Protein 1PJC (pdb70)

Sequence (361 aa):
MEIGVPKEIKNQEFRVGLSPSSVRTLVEAGHTVFIETQAGIGAGFADQDYVQAGAQVVPSAKDAWSREMVVKVKEPLPAEYDLMQKDQLLFTYLHLAAARELTEQLMRVGLTAIAYETVELPNRSLPLLTPMSIIAGRLSVQFGARFLERQQGGRGVLLGGVPGVKPGKVVILGGGVVGTEAAKMAVGLGAQVQIFDINVERLSYLETLFGSRVELLYSNSAEIETAVAEADLLIGAVLVPGRRAPILVPASLVEQMRTGSVIVDVAVDQGGCVETLHPTSHTQPTYEVFGVVHYGVPNMPGAVPWTATQALNNSTLPYVVKLANQGLKALETDDALAKGLNVQAHRLVHPAVQQVFPDLA

Radius of gyration: 22.07 Å; Cα contacts (8 Å, |Δi|>4): 793; chains: 1; bounding box: 55×52×60 Å

Foldseek 3Di:
DEEFWEADDDDLFQATQAALVLLLVLVVLVYAYEYEACSNVSLPHHVVSNVVSRHHYDHDRLVRQPDQEYGGEEADDPVCLVSHAQAHEYEYAHPLLVPVVSVQSCLVRFYWYFHQQQLADPVRDRLLCLLLLLLLLQVLLVVQQVLCCVVNQAPHFQQQADVVGAHAEEEEEACPNSSVSNVVNSVVSNHAAEYEDQDVVSLVVVCVVVPPSHHYYYDDLVVLLVRQLRHLEYEADDDDPPAAEAQSAEVVSVLSHDARREYHYQSAVSPGNHHPAHADDDVDQWDDDNNYIYGHHYSSVSVNNNSSNVSSCVRCSVVVSLCVVVPPCSLVVRVSRVRSTQDGRSAGPHPVSCVSPVVSD

Secondary structure (DSSP, 8-state):
-EEEEPPP-STT----S--HHHHHHHHTTT-EEEEETTTTGGGT--HHHHHHHT-EEESSHHHHHTSSEEE-SSPP-GGGGGG--TT-EEEE---GGG-HHHHHHHHHHT-EEEEGGG---TTS--TTTHHHHHHHHHHHHHHHHH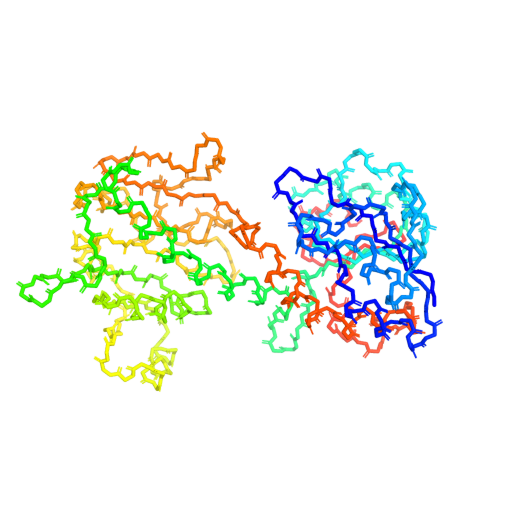HTSGGGTS----TT-BTTBPPPEEEEE--SHHHHHHHHHHHHTT-EEEEEES-HHHHHHHHHHHGGGSEEEE--HHHHHHHHHT-SEEEE----TTSSPP--B-HHHHTTSPTT-EEEETT-TT--SBTT-----SSS-EEEETTEEEE--S-GGGG-HHHHHHHHHHHHHHHHHHHHHHGGGGGGT-HHHHHHEEEETTEE--HHHHTTSTTT-

CATH classification: 3.40.50.720 (+1 more: 3.40.50.720)

Organism: Phormidium lapideum (NCBI:txid32060)

Nearest PDB structures (foldseek):
  1pjb-assembly1_A  TM=9.979E-01  e=1.100E-68  Phormidium lapideum
  8hye-assembly1_C-2  TM=9.899E-01  e=9.534E-49  Geobacillus kaustophilus
  8hye-assembly1_A-2  TM=9.851E-01  e=9.000E-48  Geobacillus kaustophilus
  8hye-assembly1_B-2  TM=9.845E-01  e=2.614E-47  Geobacillus kaustophilus
  2vhw-assembly1_F  TM=8.964E-01  e=1.570E-44  Mycobacterium tuberculosis

Solvent-accessible surface area: 16256 Å² total; per-residue (Å²): 56,56,0,0,1,1,86,7,78,76,128,87,22,91,7,0,0,0,3,18,78,6,1,146,55,0,47,120,52,68,16,42,0,18,2,29,44,75,5,0,93,38,1,55,19,35,26,124,52,1,84,148,13,36,7,88,50,14,112,41,29,148,44,0,0,52,41,90,0,0,0,2,0,14,30,2,44,96,87,6,42,140,40,15,77,127,116,3,13,0,0,0,7,2,94,3,54,94,29,95,108,6,0,37,20,0,25,141,34,5,0,10,0,0,0,0,22,26,0,41,52,134,118,204,40,51,26,1,56,54,11,21,36,66,16,9,0,101,7,0,0,108,23,0,30,115,7,0,86,158,161,64,31,0,102,48,31,120,6,29,13,80,141,89,92,178,40,0,40,0,0,0,1,8,0,30,72,21,0,6,13,0,0,70,65,0,35,65,91,30,0,93,6,19,0,2,19,126,67,87,135,68,16,66,105,0,97,101,78,28,36,123,95,8,93,46,51,114,20,58,87,65,86,6,94,85,5,0,32,81,1,6,0,1,0,0,14,22,138,39,130,74,155,176,14,38,85,45,0,50,30,65,3,0,105,104,12,90,99,3,1,1,0,0,3,28,15,13,145,26,47,0,0,2,98,23,13,99,77,22,59,102,131,109,32,27,36,104,40,90,20,0,2,0,11,0,7,62,83,12,9,13,62,46,20,139,66,0,0,53,26,0,4,119,32,0,32,66,23,0,33,69,0,6,89,74,13,81,137,0,15,116,79,23,111,7,0,43,107,0,17,1,0,46,56,82,184,8,58,22,88,59,7,54,148,66,17,99,100,27,96

InterPro domains:
  IPR007698 Alanine dehydrogenase/pyridine nucleotide transhydrogenase, NAD(H)-binding domain [PF01262] (140-350)
  IPR007698 Alanine dehydrogenase/pyridine nucleotide transhydrogenase, NAD(H)-binding domain [SM01002] (148-296)
  IPR007886 Alanine dehydrogenase/pyridine nucleotide transhydrogenase, N-terminal [PF05222] (4-136)
  IPR007886 Alanine dehydrogenase/pyridine nucleotide transhydrogenase, N-terminal [SM01003] (4-136)
  IPR008141 Alanine dehydrogenase [PIRSF000183] (1-355)
  IPR008141 Alanine dehydrogenase [TIGR00518] (1-359)
  IPR008141 Alanine dehydrogenase [cd05305] (1-357)
  IPR008143 Alanine dehydrogenase/pyridine nucleotide transhydrogenase, conserved site-2 [PS00837] (172-197)
  IPR036291 NAD(P)-binding domain superfamily [SSF51735] (136-302)

Structure (mmCIF, N/CA/C/O backbone):
data_1PJC
#
_entry.id   1PJC
#
_cell.length_a   122.100
_cell.length_b   122.100
_cell.length_c   184.000
_cell.angle_alpha   90.00
_cell.angle_beta   90.00
_cell.angle_gamma   120.00
#
_symmetry.space_group_name_H-M   'H 3 2'
#
loop_
_entity.id
_entity.type
_entity.pdbx_description
1 polymer 'PROTEIN (L-ALANINE DEHYDROGENASE)'
2 non-polymer NICOTINAMIDE-ADENINE-DINUCLEOTIDE
3 water water
#
loop_
_atom_site.group_PDB
_atom_site.id
_atom_site.type_symbol
_atom_site.label_atom_id
_atom_site.label_alt_id
_atom_site.label_comp_id
_atom_site.label_asym_id
_atom_site.label_entity_id
_atom_site.label_seq_id
_atom_site.pdbx_PDB_ins_code
_atom_site.Cartn_x
_atom_site.Cartn_y
_atom_site.Cartn_z
_atom_site.occupancy
_atom_site.B_iso_or_equiv
_atom_site.auth_seq_id
_atom_site.auth_comp_id
_atom_site.auth_asym_id
_atom_site.auth_atom_id
_atom_site.pdbx_PDB_model_num
ATOM 1 N N . MET A 1 1 ? -12.997 34.765 32.206 1.00 58.65 1 MET A N 1
ATOM 2 C CA . MET A 1 1 ? -11.842 35.496 32.700 1.00 37.31 1 MET A CA 1
ATOM 3 C C . MET A 1 1 ? -11.338 36.352 31.570 1.00 35.91 1 MET A C 1
ATOM 4 O O . MET A 1 1 ? -11.770 36.182 30.432 1.00 42.11 1 MET A O 1
ATOM 9 N N . GLU A 1 2 ? -10.425 37.274 31.864 1.00 37.46 2 GLU A N 1
ATOM 10 C CA . GLU A 1 2 ? -9.835 38.113 30.800 1.00 32.29 2 GLU A CA 1
ATOM 11 C C . GLU A 1 2 ? -8.549 37.473 30.304 1.00 100.00 2 GLU A C 1
ATOM 12 O O . GLU A 1 2 ? -7.677 37.175 31.089 1.00 30.71 2 GLU A O 1
ATOM 18 N N . ILE A 1 3 ? -8.438 37.271 28.993 1.00 49.93 3 ILE A N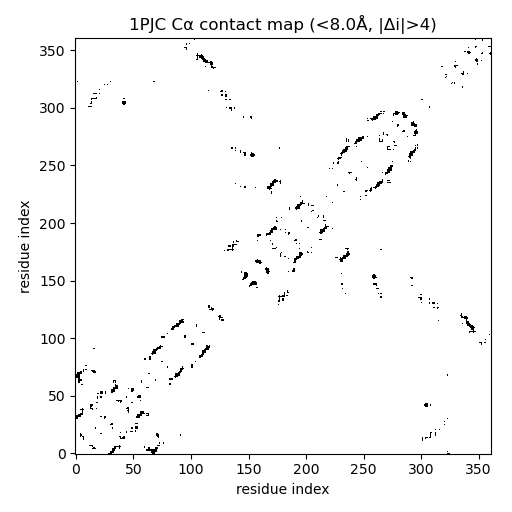 1
ATOM 19 C CA . ILE A 1 3 ? -7.247 36.650 28.414 1.00 33.84 3 ILE A CA 1
ATOM 20 C C . ILE A 1 3 ? -6.611 37.575 27.423 1.00 32.72 3 ILE A C 1
ATOM 21 O O . ILE A 1 3 ? -7.286 38.123 26.542 1.00 38.54 3 ILE A O 1
ATOM 26 N N . GLY A 1 4 ? -5.305 37.788 27.594 1.00 31.62 4 GLY A N 1
ATOM 27 C CA . GLY A 1 4 ? -4.545 38.642 26.718 1.00 25.26 4 GLY A CA 1
ATOM 28 C C . GLY A 1 4 ? -3.519 37.851 25.856 1.00 27.86 4 GLY A C 1
ATOM 29 O O . GLY A 1 4 ? -2.868 36.890 26.313 1.00 26.13 4 GLY A O 1
ATOM 30 N N . VAL A 1 5 ? -3.331 38.321 24.633 1.00 21.87 5 VAL A N 1
ATOM 31 C CA . VAL A 1 5 ? -2.418 37.729 23.751 1.00 25.29 5 VAL A CA 1
ATOM 32 C C . VAL A 1 5 ? -1.588 38.810 23.080 1.00 26.97 5 VAL A C 1
ATOM 33 O O . VAL A 1 5 ? -2.054 39.464 22.136 1.00 30.42 5 VAL A O 1
ATOM 37 N N . PRO A 1 6 ? -0.359 39.035 23.578 1.00 32.03 6 PRO A N 1
ATOM 38 C CA . PRO A 1 6 ? 0.510 40.068 22.986 1.00 27.86 6 PRO A CA 1
ATOM 39 C C . PRO A 1 6 ? 1.118 39.542 21.704 1.00 42.63 6 PRO A C 1
ATOM 40 O O . PRO A 1 6 ? 1.219 38.337 21.512 1.00 31.59 6 PRO A O 1
ATOM 44 N N . LYS A 1 7 ? 1.580 40.433 20.847 1.00 24.52 7 LYS A N 1
ATOM 45 C CA . LYS A 1 7 ? 2.269 39.994 19.655 1.00 20.85 7 LYS A CA 1
ATOM 46 C C . LYS A 1 7 ? 3.700 39.475 20.079 1.00 38.46 7 LYS A C 1
ATOM 47 O O . LYS A 1 7 ? 4.310 39.988 21.022 1.00 29.25 7 LYS A O 1
ATOM 53 N N . GLU A 1 8 ? 4.186 38.415 19.448 1.00 24.56 8 GLU A N 1
ATOM 54 C CA . GLU A 1 8 ? 5.513 37.901 19.791 1.00 23.16 8 GLU A CA 1
ATOM 55 C C . GLU A 1 8 ? 6.550 38.887 19.278 1.00 30.39 8 GLU A C 1
ATOM 56 O O . GLU A 1 8 ? 6.448 39.400 18.168 1.00 25.41 8 GLU A O 1
ATOM 62 N N . ILE A 1 9 ? 7.526 39.192 20.101 1.00 26.05 9 ILE A N 1
ATOM 63 C CA . ILE A 1 9 ? 8.515 40.183 19.732 1.00 36.31 9 ILE A CA 1
ATOM 64 C C . ILE A 1 9 ? 9.868 39.583 19.470 1.00 46.18 9 ILE A C 1
ATOM 65 O O . ILE A 1 9 ? 10.712 40.196 18.837 1.00 35.17 9 ILE A O 1
ATOM 70 N N . LYS A 1 10 ? 10.075 38.358 19.919 1.00 28.23 10 LYS A N 1
ATOM 71 C CA . LYS A 1 10 ? 11.337 37.710 19.629 1.00 32.50 10 LYS A CA 1
ATOM 72 C C . LYS A 1 10 ? 11.637 37.659 18.126 1.00 30.50 10 LYS A C 1
ATOM 73 O O . LYS A 1 10 ? 10.747 37.594 17.268 1.00 36.21 10 LYS A O 1
ATOM 79 N N . ASN A 1 11 ? 12.903 37.710 17.827 1.00 40.39 11 ASN A N 1
ATOM 80 C CA . ASN A 1 11 ? 13.385 37.713 16.481 1.00 37.26 11 ASN A CA 1
ATOM 81 C C . ASN A 1 11 ? 13.025 36.452 15.696 1.00 23.03 11 ASN A C 1
ATOM 82 O O . ASN A 1 11 ? 13.449 35.348 16.071 1.00 36.96 11 ASN A O 1
ATOM 87 N N . GLN A 1 12 ? 12.345 36.631 14.561 1.00 33.57 12 GLN A N 1
ATOM 88 C CA . GLN A 1 12 ? 12.011 35.508 13.672 1.00 43.97 12 GLN A CA 1
ATOM 89 C C . GLN A 1 12 ? 10.890 34.645 14.205 1.00 34.41 12 GLN A C 1
ATOM 90 O O . GLN A 1 12 ? 10.649 33.548 13.687 1.00 39.78 12 GLN A O 1
ATOM 96 N N . GLU A 1 13 ? 10.249 35.109 15.273 1.00 29.97 13 GLU A N 1
ATOM 97 C CA . GLU A 1 13 ? 9.131 34.376 15.880 1.00 26.12 13 GLU A CA 1
ATOM 98 C C . GLU A 1 13 ? 7.823 34.902 15.290 1.00 53.27 13 GLU A C 1
ATOM 99 O O . GLU A 1 13 ? 7.449 36.039 15.568 1.00 26.52 13 GLU A O 1
ATOM 105 N N . PHE A 1 14 ? 7.161 34.084 14.458 1.00 25.88 14 PHE A N 1
ATOM 106 C CA . PHE A 1 14 ? 5.881 34.442 13.781 1.00 14.87 14 PHE A CA 1
ATOM 107 C C . PHE A 1 14 ? 4.664 33.738 14.302 1.00 19.36 14 PHE A C 1
ATOM 108 O O . PHE A 1 14 ? 3.590 33.951 13.818 1.00 25.17 14 PHE A O 1
ATOM 116 N N . ARG A 1 15 ? 4.821 32.877 15.289 1.00 18.14 15 ARG A N 1
ATOM 117 C CA . ARG A 1 15 ? 3.668 32.186 15.825 1.00 18.30 15 ARG A CA 1
ATOM 118 C C . ARG A 1 15 ? 2.908 33.098 16.737 1.00 31.40 15 ARG A C 1
ATOM 119 O O . ARG A 1 15 ? 3.360 34.193 17.033 1.00 33.63 15 ARG A O 1
ATOM 127 N N . VAL A 1 16 ? 1.748 32.657 17.199 1.00 23.09 16 VAL A N 1
ATOM 128 C CA . VAL A 1 16 ? 0.928 33.495 18.084 1.00 14.97 16 VAL A CA 1
ATOM 129 C C . VAL A 1 16 ? 0.266 32.623 19.135 1.00 26.15 16 VAL A C 1
ATOM 130 O O . VAL A 1 16 ? 0.046 31.440 18.914 1.00 26.41 16 VAL A O 1
ATOM 134 N N . GLY A 1 17 ? 0.069 33.167 20.322 1.00 22.00 17 GLY A N 1
ATOM 135 C CA . GLY A 1 17 ? -0.451 32.382 21.414 1.00 14.01 17 GLY A CA 1
ATOM 136 C C . GLY A 1 17 ? -1.766 31.645 21.161 1.00 23.78 17 GLY A C 1
ATOM 137 O O . GLY A 1 17 ? -1.926 30.505 21.564 1.00 23.08 17 GLY A O 1
ATOM 138 N N . LEU A 1 18 ? -2.716 32.322 20.536 1.00 22.92 18 LEU A N 1
ATOM 139 C CA . LEU A 1 18 ? -4.031 31.722 20.244 1.00 17.61 18 LEU A CA 1
ATOM 140 C C . LEU A 1 18 ? -4.406 31.992 18.819 1.00 19.30 18 LEU A C 1
ATOM 141 O O . LEU A 1 18 ? -4.193 33.099 18.304 1.00 23.47 18 LEU A O 1
ATOM 146 N N . SER A 1 19 ? -4.971 30.979 18.165 1.00 23.84 19 SER A N 1
ATOM 147 C CA . SER A 1 19 ? -5.451 31.125 16.822 1.00 22.26 19 SER A CA 1
ATOM 148 C C . SER A 1 19 ? -6.898 31.584 16.975 1.00 22.82 19 SER A C 1
ATOM 149 O O . SER A 1 19 ? -7.477 31.537 18.068 1.00 22.13 19 SER A O 1
ATOM 152 N N . PRO A 1 20 ? -7.476 32.005 15.888 1.00 24.00 20 PRO A N 1
ATOM 153 C CA . PRO A 1 20 ? -8.852 32.457 15.918 1.00 27.52 20 PRO A CA 1
ATOM 154 C C . PRO A 1 20 ? -9.828 31.335 16.323 1.00 27.66 20 PRO A C 1
ATOM 155 O O . PRO A 1 20 ? -10.741 31.567 17.089 1.00 27.50 20 PRO A O 1
ATOM 159 N N . SER A 1 21 ? -9.608 30.110 15.865 1.00 26.75 21 SER A N 1
ATOM 160 C CA . SER A 1 21 ? -10.510 29.030 16.274 1.00 23.17 21 SER A CA 1
ATOM 161 C C . SER A 1 21 ? -10.460 28.832 17.786 1.00 24.45 21 SER A C 1
ATOM 162 O O . SER A 1 21 ? -11.455 28.550 18.415 1.00 29.17 21 SER A O 1
ATOM 165 N N . SER A 1 22 ? -9.288 28.985 18.365 1.00 37.16 22 SER A N 1
ATOM 166 C CA . SER A 1 22 ? -9.144 28.830 19.811 1.00 26.77 22 SER A CA 1
ATOM 167 C C . SER A 1 22 ? -9.925 29.935 20.543 1.00 22.66 22 SER A C 1
ATOM 168 O O . SER A 1 22 ? -10.640 29.706 21.514 1.00 31.06 22 SER A O 1
ATOM 171 N N . VAL A 1 23 ? -9.740 31.130 20.066 1.00 25.45 23 VAL A N 1
ATOM 172 C CA . VAL A 1 23 ? -10.365 32.248 20.629 1.00 28.64 23 VAL A CA 1
ATOM 173 C C . VAL A 1 23 ? -11.883 32.022 20.684 1.00 36.20 23 VAL A C 1
ATOM 174 O O . VAL A 1 23 ? -12.536 32.196 21.730 1.00 36.12 23 VAL A O 1
ATOM 178 N N . ARG A 1 24 ? -12.428 31.621 19.552 1.00 41.97 24 ARG A N 1
ATOM 179 C CA . ARG A 1 24 ? -13.862 31.390 19.417 1.00 27.01 24 ARG A CA 1
ATOM 180 C C . ARG A 1 24 ? -14.337 30.442 20.466 1.00 33.89 24 ARG A C 1
ATOM 181 O O . ARG A 1 24 ? -15.338 30.673 21.161 1.00 30.62 24 ARG A O 1
ATOM 189 N N . THR A 1 25 ? -13.584 29.380 20.615 1.00 25.39 25 THR A N 1
ATOM 190 C CA . THR A 1 25 ? -13.906 28.386 21.574 1.00 24.71 25 THR A CA 1
ATOM 191 C C . THR A 1 25 ? -13.880 28.976 22.970 1.00 36.38 25 THR A C 1
ATOM 192 O O . THR A 1 25 ? -14.720 28.661 23.809 1.00 42.13 25 THR A O 1
ATOM 196 N N . LEU A 1 26 ? -12.920 29.849 23.217 1.00 40.25 26 LEU A N 1
ATOM 197 C CA . LEU A 1 26 ? -12.768 30.451 24.533 1.00 31.54 26 LEU A CA 1
ATOM 198 C C . LEU A 1 26 ? -13.928 31.409 24.828 1.00 32.53 26 LEU A C 1
ATOM 199 O O . LEU A 1 26 ? -14.453 31.489 25.958 1.00 33.98 26 LEU A O 1
ATOM 204 N N . VAL A 1 27 ? -14.291 32.168 23.819 1.00 42.30 27 VAL A N 1
ATOM 205 C CA . VAL A 1 27 ? -15.368 33.125 23.949 1.00 48.47 27 VAL A CA 1
ATOM 206 C C . VAL A 1 27 ? -16.731 32.410 24.273 1.00 49.36 27 VAL A C 1
ATOM 207 O O . VAL A 1 27 ? -17.495 32.856 25.128 1.00 71.38 27 VAL A O 1
ATOM 211 N N . GLU A 1 28 ? -16.956 31.264 23.645 1.00 43.77 28 GLU A N 1
ATOM 212 C CA . GLU A 1 28 ? -18.153 30.460 23.897 1.00 37.61 28 GLU A CA 1
ATOM 213 C C . GLU A 1 28 ? -18.188 29.837 25.286 1.00 49.85 28 GLU A C 1
ATOM 214 O O . GLU A 1 28 ? -19.216 29.285 25.693 1.00 100.00 28 GLU A O 1
ATOM 220 N N . ALA A 1 29 ? -17.066 29.915 26.013 1.00 54.76 29 ALA A N 1
ATOM 221 C CA . ALA A 1 29 ? -16.974 29.343 27.365 1.00 57.73 29 ALA A CA 1
ATOM 222 C C . ALA A 1 29 ? -17.244 30.385 28.464 1.00 31.21 29 ALA A C 1
ATOM 223 O O . ALA A 1 29 ? -17.368 30.047 29.657 1.00 88.06 29 ALA A O 1
ATOM 225 N N . GLY A 1 30 ? -17.377 31.639 28.043 1.00 36.88 30 GLY A N 1
ATOM 226 C CA . GLY A 1 30 ? -17.699 32.730 28.958 1.00 53.23 30 GLY A CA 1
ATOM 227 C C . GLY A 1 30 ? -16.577 33.712 29.120 1.00 57.72 30 GLY A C 1
ATOM 228 O O . GLY A 1 30 ? -16.698 34.697 29.851 1.00 56.97 30 GLY A O 1
ATOM 229 N N . HIS A 1 31 ? -15.467 33.451 28.444 1.00 46.42 31 HIS A N 1
ATOM 230 C CA . HIS A 1 31 ? -14.313 34.293 28.589 1.00 46.59 31 HIS A CA 1
ATOM 231 C C . HIS A 1 31 ? -14.175 35.352 27.518 1.00 39.27 31 HIS A C 1
ATOM 232 O O . HIS A 1 31 ? -14.836 35.295 26.481 1.00 38.19 31 HIS A O 1
ATOM 239 N N . THR A 1 32 ? -13.370 36.371 27.801 1.00 38.39 32 THR A N 1
ATOM 240 C CA . THR A 1 32 ? -13.126 37.425 26.833 1.00 62.22 32 THR A CA 1
ATOM 241 C C . THR A 1 32 ? -11.636 37.574 26.547 1.00 42.28 32 THR A C 1
ATOM 242 O O . THR A 1 32 ? -10.795 37.464 27.434 1.00 44.25 32 THR A O 1
ATOM 246 N N . VAL A 1 33 ? -11.319 37.820 25.298 1.00 35.79 33 VAL A N 1
ATOM 247 C CA . VAL A 1 33 ? -9.948 37.820 24.884 1.00 32.06 33 VAL A CA 1
ATOM 248 C C . VAL A 1 33 ? -9.495 39.069 24.210 1.00 33.10 33 VAL A C 1
ATOM 249 O O . VAL A 1 33 ? -10.145 39.582 23.307 1.00 31.27 33 VAL A O 1
ATOM 253 N N . PHE A 1 34 ? -8.333 39.536 24.614 1.00 33.05 34 PHE A N 1
ATOM 254 C CA . PHE A 1 34 ? -7.783 40.748 24.061 1.00 32.22 34 PHE A CA 1
ATOM 255 C C . PHE A 1 34 ? -6.508 40.436 23.364 1.00 35.95 34 PHE A C 1
ATOM 256 O O . PHE A 1 34 ? -5.593 39.844 23.945 1.00 37.66 34 PHE A O 1
ATOM 264 N N . ILE A 1 35 ? -6.454 40.806 22.099 1.00 31.64 35 ILE A N 1
ATOM 265 C CA . ILE A 1 35 ? -5.287 40.548 21.285 1.00 30.31 35 ILE A CA 1
ATOM 266 C C . ILE A 1 35 ? -4.709 41.795 20.640 1.00 24.18 35 ILE A C 1
ATOM 267 O O . ILE A 1 35 ? -5.425 42.630 20.079 1.00 30.23 35 ILE A O 1
ATOM 272 N N . GLU A 1 36 ? -3.395 41.907 20.708 1.00 25.97 36 GLU A N 1
ATOM 273 C CA . GLU A 1 36 ? -2.723 43.014 20.108 1.00 24.01 36 GLU A CA 1
ATOM 274 C C . GLU A 1 36 ? -2.818 42.930 18.606 1.00 48.41 36 GLU A C 1
ATOM 275 O O . GLU A 1 36 ? -2.662 41.877 17.990 1.00 36.77 36 GLU A O 1
ATOM 281 N N . THR A 1 37 ? -3.068 44.070 18.025 1.00 40.85 37 THR A N 1
ATOM 282 C CA . THR A 1 37 ? -3.157 44.204 16.604 1.00 29.45 37 THR A CA 1
ATOM 283 C C . THR A 1 37 ? -1.965 43.585 15.925 1.00 35.74 37 THR A C 1
ATOM 284 O O . THR A 1 37 ? -0.794 43.856 16.309 1.00 35.77 37 THR A O 1
ATOM 288 N N . GLN A 1 38 ? -2.215 42.867 14.841 1.00 35.76 38 GLN A N 1
ATOM 289 C CA . GLN A 1 38 ? -1.123 42.288 14.071 1.00 28.68 38 GLN A CA 1
ATOM 290 C C . GLN A 1 38 ? -0.477 41.130 14.796 1.00 26.74 38 GLN A C 1
ATOM 291 O O . GLN A 1 38 ? 0.466 40.590 14.316 1.00 24.98 38 GLN A O 1
ATOM 297 N N . ALA A 1 39 ? -0.973 40.763 15.973 1.00 18.99 39 ALA A N 1
ATOM 298 C CA . ALA A 1 39 ? -0.347 39.633 16.686 1.00 18.64 39 ALA A CA 1
ATOM 299 C C . ALA A 1 39 ? -0.337 38.351 15.848 1.00 35.25 39 ALA A C 1
ATOM 300 O O . ALA A 1 39 ? 0.595 37.535 15.949 1.00 25.48 39 ALA A O 1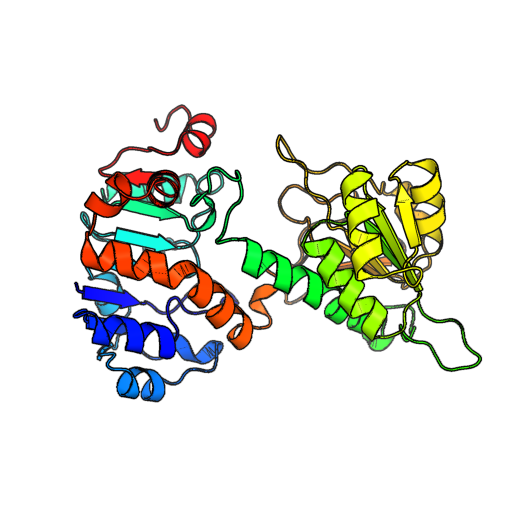
ATOM 302 N N . GLY A 1 40 ? -1.400 38.146 15.061 1.00 31.37 40 GLY A N 1
ATOM 303 C CA . GLY A 1 40 ? -1.553 36.921 14.285 1.00 26.99 40 GLY A CA 1
ATOM 304 C C . GLY A 1 40 ? -1.066 36.973 12.853 1.00 25.92 40 GLY A C 1
ATOM 305 O O . GLY A 1 40 ? -1.039 35.972 12.155 1.00 32.70 40 GLY A O 1
ATOM 306 N N . ILE A 1 41 ? -0.702 38.138 12.386 1.00 26.35 41 ILE A N 1
ATOM 307 C CA . ILE A 1 41 ? -0.328 38.260 10.986 1.00 30.98 41 ILE A CA 1
ATOM 308 C C . ILE A 1 41 ? 0.884 37.439 10.384 1.00 37.73 41 ILE A C 1
ATOM 309 O O . ILE A 1 41 ? 0.884 37.073 9.201 1.00 32.98 41 ILE A O 1
ATOM 314 N N . GLY A 1 42 ? 1.886 37.126 11.192 1.00 33.72 42 GLY A N 1
ATOM 315 C CA . GLY A 1 42 ? 3.028 36.350 10.685 1.00 26.24 42 GLY A CA 1
ATOM 316 C C . GLY A 1 42 ? 2.601 34.884 10.478 1.00 21.16 42 GLY A C 1
ATOM 317 O O . GLY A 1 42 ? 3.240 34.136 9.763 1.00 33.91 42 GLY A O 1
ATOM 318 N N . ALA A 1 43 ? 1.515 34.495 11.146 1.00 24.89 43 ALA A N 1
ATOM 319 C CA . ALA A 1 43 ? 0.982 33.127 11.083 1.00 22.83 43 ALA A CA 1
ATOM 320 C C . ALA A 1 43 ? -0.143 33.014 10.085 1.00 39.85 43 ALA A C 1
ATOM 321 O O . ALA A 1 43 ? -0.743 31.956 9.939 1.00 28.22 43 ALA A O 1
ATOM 323 N N . GLY A 1 44 ? -0.502 34.123 9.461 1.00 36.05 44 GLY A N 1
ATOM 324 C CA . GLY A 1 44 ? -1.579 34.123 8.488 1.00 50.83 44 GLY A CA 1
ATOM 325 C C . GLY A 1 44 ? -2.993 34.447 9.012 1.00 55.83 44 GLY A C 1
ATOM 326 O O . GLY A 1 44 ? -3.970 34.209 8.302 1.00 32.75 44 GLY A O 1
ATOM 327 N N . PHE A 1 45 ? -3.095 35.002 10.229 1.00 28.49 45 PHE A N 1
ATOM 328 C CA . PHE A 1 45 ? -4.389 35.394 10.811 1.00 36.43 45 PHE A CA 1
ATOM 329 C C . PHE A 1 45 ? -4.548 36.917 10.936 1.00 31.80 45 PHE A C 1
ATOM 330 O O . PHE A 1 45 ? -3.867 37.562 11.724 1.00 34.27 45 PHE A O 1
ATOM 338 N N . ALA A 1 46 ? -5.488 37.472 10.190 1.00 36.30 46 ALA A N 1
ATOM 339 C CA . ALA A 1 46 ? -5.762 38.905 10.237 1.00 42.62 46 ALA A CA 1
ATOM 340 C C . ALA A 1 46 ? -6.529 39.238 11.470 1.00 21.44 46 ALA A C 1
ATOM 341 O O . ALA A 1 46 ? -7.239 38.394 12.014 1.00 37.81 46 ALA A O 1
ATOM 343 N N . ASP A 1 47 ? -6.432 40.498 11.903 1.00 31.98 47 ASP A N 1
ATOM 344 C CA . ASP A 1 47 ? -7.190 40.966 13.057 1.00 33.17 47 ASP A CA 1
ATOM 345 C C . ASP A 1 47 ? -8.689 40.644 12.795 1.00 33.06 47 ASP A C 1
ATOM 346 O O . ASP A 1 47 ? -9.431 40.266 13.706 1.00 37.96 47 ASP A O 1
ATOM 351 N N . GLN A 1 48 ? -9.089 40.802 11.536 1.00 31.25 48 GLN A N 1
ATOM 352 C CA . GLN A 1 48 ? -10.463 40.565 11.088 1.00 44.36 48 GLN A CA 1
ATOM 353 C C . GLN A 1 48 ? -10.953 39.215 11.560 1.00 45.75 48 GLN A C 1
ATOM 354 O O . GLN A 1 48 ? -12.068 39.071 12.042 1.00 42.98 48 GLN A O 1
ATOM 360 N N . ASP A 1 49 ? -10.104 38.224 11.378 1.00 38.54 49 ASP A N 1
ATOM 361 C CA . ASP A 1 49 ? -10.409 36.870 11.743 1.00 26.43 49 ASP A CA 1
ATOM 362 C C . ASP A 1 49 ? -10.583 36.776 13.217 1.00 25.75 49 ASP A C 1
ATOM 363 O O . ASP A 1 49 ? -11.380 35.975 13.719 1.00 30.30 49 ASP A O 1
ATOM 368 N N . TYR A 1 50 ? -9.837 37.603 13.935 1.00 32.61 50 TYR A N 1
ATOM 369 C CA . TYR A 1 50 ? -9.926 37.605 15.392 1.00 26.35 50 TYR A CA 1
ATOM 370 C C . TYR A 1 50 ? -11.206 38.258 15.871 1.00 46.00 50 TYR A C 1
ATOM 371 O O . TYR A 1 50 ? -11.850 37.802 16.844 1.00 30.54 50 TYR A O 1
ATOM 380 N N . VAL A 1 51 ? -11.609 39.312 15.185 1.00 27.96 51 VAL A N 1
ATOM 381 C CA . VAL A 1 51 ? -12.848 39.960 15.554 1.00 39.18 51 VAL A CA 1
ATOM 382 C C . VAL A 1 51 ? -14.048 39.033 15.263 1.00 28.82 51 VAL A C 1
ATOM 383 O O . VAL A 1 51 ? -14.924 38.866 16.096 1.00 44.14 51 VAL A O 1
ATOM 387 N N . GLN A 1 52 ? -14.045 38.390 14.112 1.00 34.23 52 GLN A N 1
ATOM 388 C CA . GLN A 1 52 ? -15.097 37.449 13.800 1.00 36.32 52 GLN A CA 1
ATOM 389 C C . GLN A 1 52 ? -15.219 36.383 14.878 1.00 58.84 52 GLN A C 1
ATOM 390 O O . GLN A 1 52 ? -16.282 35.766 15.051 1.00 62.47 52 GLN A O 1
ATOM 396 N N . ALA A 1 53 ? -14.113 36.120 15.564 1.00 33.51 53 ALA A N 1
ATOM 397 C CA . ALA A 1 53 ? -14.099 35.078 16.551 1.00 30.40 53 ALA A CA 1
ATOM 398 C C . ALA A 1 53 ? -14.605 35.539 17.910 1.00 28.01 53 ALA A C 1
ATOM 399 O O . ALA A 1 53 ? -14.961 34.726 18.766 1.00 43.43 53 ALA A O 1
ATOM 401 N N . GLY A 1 54 ? -14.632 36.841 18.122 1.00 37.47 54 GLY A N 1
ATOM 402 C CA . GLY A 1 54 ? -15.142 37.371 19.383 1.00 27.94 54 GLY A CA 1
ATOM 403 C C . GLY A 1 54 ? -14.065 38.063 20.168 1.00 41.10 54 GLY A C 1
ATOM 404 O O . GLY A 1 54 ? -14.258 38.442 21.332 1.00 46.25 54 GLY A O 1
ATOM 405 N N . ALA A 1 55 ? -12.908 38.195 19.539 1.00 32.45 55 ALA A N 1
ATOM 406 C CA . ALA A 1 55 ? -11.793 38.826 20.188 1.00 38.30 55 ALA A CA 1
ATOM 407 C C . ALA A 1 55 ? -11.978 40.294 20.176 1.00 69.83 55 ALA A C 1
ATOM 408 O O . ALA A 1 55 ? -12.546 40.831 19.243 1.00 49.28 55 ALA A O 1
ATOM 410 N N . GLN A 1 56 ? -11.411 40.952 21.178 1.00 41.46 56 GLN A N 1
ATOM 411 C CA . GLN A 1 56 ? -11.312 42.395 21.205 1.00 38.78 56 GLN A CA 1
ATOM 412 C C . GLN A 1 56 ? -9.866 42.634 20.777 1.00 41.94 56 GLN A C 1
ATOM 413 O O . GLN A 1 56 ? -8.930 42.059 21.342 1.00 48.45 56 GLN A O 1
ATOM 419 N N . VAL A 1 57 ? -9.690 43.392 19.715 1.00 35.51 57 VAL A N 1
ATOM 420 C CA . VAL A 1 57 ? -8.363 43.676 19.231 1.00 36.78 57 VAL A CA 1
ATOM 421 C C . VAL A 1 57 ? -7.827 44.951 19.884 1.00 50.88 57 VAL A C 1
ATOM 422 O O . VAL A 1 57 ? -8.363 46.032 19.675 1.00 61.88 57 VAL A O 1
ATOM 426 N N . VAL A 1 58 ? -6.769 44.811 20.676 1.00 36.77 58 VAL A N 1
ATOM 427 C CA . VAL A 1 58 ? -6.161 45.956 21.335 1.00 31.92 58 VAL A CA 1
ATOM 428 C C . VAL A 1 58 ? -4.941 46.513 20.579 1.00 30.68 58 VAL A C 1
ATOM 429 O O . VAL A 1 58 ? -4.141 45.766 20.004 1.00 43.01 58 VAL A O 1
ATOM 433 N N . PRO A 1 59 ? -4.780 47.833 20.646 1.00 39.39 59 PRO A N 1
ATOM 434 C CA . PRO A 1 59 ? -3.734 48.547 19.909 1.00 56.48 59 PRO A CA 1
ATOM 435 C C . PRO A 1 59 ? -2.303 48.441 20.434 1.00 40.07 59 PRO A C 1
ATOM 436 O O . PRO A 1 59 ? -1.355 48.830 19.746 1.00 40.57 59 PRO A O 1
ATOM 440 N N . SER A 1 60 ? -2.144 47.985 21.664 1.00 37.77 60 SER A N 1
ATOM 441 C CA . SER A 1 60 ? -0.825 47.936 22.244 1.00 44.00 60 SER A CA 1
ATOM 442 C C . SER A 1 60 ? -0.572 46.689 23.077 1.00 29.02 60 SER A C 1
ATOM 443 O O . SER A 1 60 ? -1.524 46.045 23.589 1.00 41.58 60 SER A O 1
ATOM 446 N N . ALA A 1 61 ? 0.718 46.374 23.260 1.00 33.69 61 ALA A N 1
ATOM 447 C CA . ALA A 1 61 ? 1.106 45.229 24.087 1.00 47.13 61 ALA A CA 1
ATOM 448 C C . ALA A 1 61 ? 0.712 45.427 25.550 1.00 52.19 61 ALA A C 1
ATOM 449 O O . ALA A 1 61 ? 0.427 44.449 26.291 1.00 36.89 61 ALA A O 1
ATOM 451 N N . LYS A 1 62 ? 0.747 46.684 25.982 1.00 57.29 62 LYS A N 1
ATOM 452 C CA . LYS A 1 62 ? 0.422 47.030 27.352 1.00 38.94 62 LYS A CA 1
ATOM 453 C C . LYS A 1 62 ? -0.954 46.520 27.627 1.00 27.63 62 LYS A C 1
ATOM 454 O O . LYS A 1 62 ? -1.213 45.887 28.673 1.00 44.74 62 LYS A O 1
ATOM 460 N N . ASP A 1 63 ? -1.841 46.793 26.673 1.00 25.62 63 ASP A N 1
ATOM 461 C CA . ASP A 1 63 ? -3.254 46.393 26.764 1.00 45.18 63 ASP A CA 1
ATOM 462 C C . ASP A 1 63 ? -3.428 44.895 26.800 1.00 51.41 63 ASP A C 1
ATOM 463 O O . ASP A 1 63 ? -4.392 44.385 27.374 1.00 42.41 63 ASP A O 1
ATOM 468 N N . ALA A 1 64 ? -2.515 44.189 26.140 1.00 42.69 64 ALA A N 1
ATOM 469 C CA . ALA A 1 64 ? -2.576 42.749 26.086 1.00 25.95 64 ALA A CA 1
ATOM 470 C C . ALA A 1 64 ? -1.938 42.120 27.311 1.00 43.89 64 ALA A C 1
ATOM 471 O O . ALA A 1 64 ? -2.443 41.095 27.826 1.00 33.77 64 ALA A O 1
ATOM 473 N N . TRP A 1 65 ? -0.856 42.744 27.811 1.00 28.50 65 TRP A N 1
ATOM 474 C CA . TRP A 1 65 ? -0.165 42.223 28.984 1.00 32.51 65 TRP A CA 1
ATOM 475 C C . TRP A 1 65 ? -0.882 42.460 30.308 1.00 35.48 65 TRP A C 1
ATOM 476 O O . TRP A 1 65 ? -0.571 41.825 31.333 1.00 42.00 65 TRP A O 1
ATOM 487 N N . SER A 1 66 ? -1.816 43.396 30.282 1.00 31.97 66 SER A N 1
ATOM 488 C CA . SER A 1 66 ? -2.561 43.809 31.469 1.00 49.33 66 SER A CA 1
ATOM 489 C C . SER A 1 66 ? -3.661 42.864 31.936 1.00 49.24 66 SER A C 1
ATOM 490 O O . SER A 1 66 ? -4.429 43.199 32.839 1.00 74.36 66 SER A O 1
ATOM 493 N N . ARG A 1 67 ? -3.731 41.686 31.348 1.00 44.70 67 ARG A N 1
ATOM 494 C CA . ARG A 1 67 ? -4.790 40.755 31.697 1.00 33.07 67 ARG A CA 1
ATOM 495 C C . ARG A 1 67 ? -4.420 39.767 32.749 1.00 33.98 67 ARG A C 1
ATOM 496 O O . ARG A 1 67 ? -3.243 39.581 33.056 1.00 43.64 67 ARG A O 1
ATOM 504 N N . GLU A 1 68 ? -5.440 39.132 33.317 1.00 32.12 68 GLU A N 1
ATOM 505 C CA . GLU A 1 68 ? -5.258 38.173 34.400 1.00 41.58 68 GLU A CA 1
ATOM 506 C C . GLU A 1 68 ? -4.548 36.961 33.938 1.00 37.14 68 GLU A C 1
ATOM 507 O O . GLU A 1 68 ? -3.996 36.216 34.745 1.00 42.82 68 GLU A O 1
ATOM 513 N N . MET A 1 69 ? -4.605 36.716 32.637 1.00 40.04 69 MET A N 1
ATOM 514 C CA . MET A 1 69 ? -3.925 35.569 32.033 1.00 34.07 69 MET A CA 1
ATOM 515 C C . MET A 1 69 ? -3.323 36.031 30.733 1.00 45.51 69 MET A C 1
ATOM 516 O O . MET A 1 69 ? -3.971 36.711 29.942 1.00 38.64 69 MET A O 1
ATOM 521 N N . VAL A 1 70 ? -2.067 35.706 30.519 1.00 30.82 70 VAL A N 1
ATOM 522 C CA . VAL A 1 70 ? -1.466 36.057 29.269 1.00 34.33 70 VAL A CA 1
ATOM 523 C C . VAL A 1 70 ? -1.038 34.744 28.597 1.00 36.68 70 VAL A C 1
ATOM 524 O O . VAL A 1 70 ? -0.519 33.858 29.268 1.00 30.80 70 VAL A O 1
ATOM 528 N N . VAL A 1 71 ? -1.355 34.573 27.308 1.00 38.36 71 VAL A N 1
ATOM 529 C CA . VAL A 1 71 ? -0.984 33.336 26.597 1.00 21.26 71 VAL A CA 1
ATOM 530 C C . VAL A 1 71 ? -0.132 33.705 25.436 1.00 24.57 71 VAL A C 1
ATOM 531 O O . VAL A 1 71 ? -0.567 34.464 24.568 1.00 25.30 71 VAL A O 1
ATOM 535 N N . LYS A 1 72 ? 1.113 33.171 25.446 1.00 25.27 72 LYS A N 1
ATOM 536 C CA . LYS A 1 72 ? 2.144 33.450 24.441 1.00 25.58 72 LYS A CA 1
ATOM 537 C C . LYS A 1 72 ? 2.815 32.172 23.954 1.00 21.58 72 LYS A C 1
ATOM 538 O O . LYS A 1 72 ? 2.548 31.087 24.442 1.00 29.77 72 LYS A O 1
ATOM 544 N N . VAL A 1 73 ? 3.759 32.340 23.042 1.00 20.25 73 VAL A N 1
ATOM 545 C CA . VAL A 1 73 ? 4.529 31.224 22.488 1.00 21.71 73 VAL A CA 1
ATOM 546 C C . VAL A 1 73 ? 5.926 31.161 23.162 1.00 23.47 73 VAL A C 1
ATOM 547 O O . VAL A 1 73 ? 6.281 30.141 23.767 1.00 32.39 73 VAL A O 1
ATOM 551 N N . LYS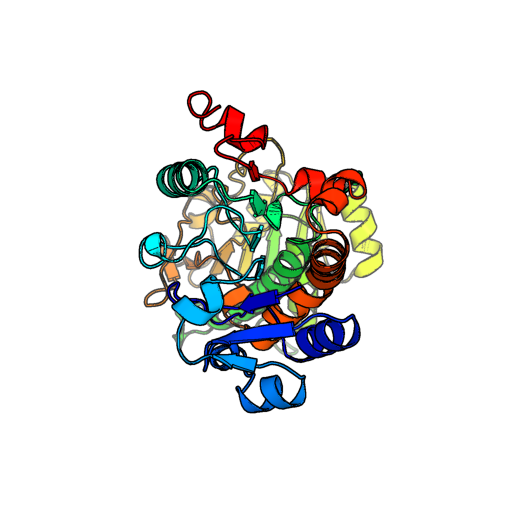 A 1 74 ? 6.674 32.272 23.086 1.00 28.49 74 LYS A N 1
ATOM 552 C CA . LYS A 1 74 ? 8.034 32.367 23.650 1.00 21.12 74 LYS A CA 1
ATOM 553 C C . LYS A 1 74 ? 8.076 33.038 25.005 1.00 34.94 74 LYS A C 1
ATOM 554 O O . LYS A 1 74 ? 7.113 33.608 25.463 1.00 25.63 74 LYS A O 1
ATOM 560 N N . GLU A 1 75 ? 9.232 32.987 25.633 1.00 30.54 75 GLU A N 1
ATOM 561 C CA . GLU A 1 75 ? 9.407 33.585 26.936 1.00 25.77 75 GLU A CA 1
ATOM 562 C C . GLU A 1 75 ? 9.407 35.128 26.862 1.00 21.41 75 GLU A C 1
ATOM 563 O O . GLU A 1 75 ? 9.750 35.728 25.824 1.00 26.81 75 GLU A O 1
ATOM 569 N N . PRO A 1 76 ? 9.040 35.771 27.960 1.00 27.18 76 PRO A N 1
ATOM 570 C CA . PRO A 1 76 ? 9.034 37.248 27.995 1.00 29.15 76 PRO A CA 1
ATOM 571 C C . PRO A 1 76 ? 10.463 37.791 27.820 1.00 27.38 76 PRO A C 1
ATOM 572 O O . PRO A 1 76 ? 11.405 37.199 28.291 1.00 31.43 76 PRO A O 1
ATOM 576 N N . LEU A 1 77 ? 10.611 38.900 27.117 1.00 28.05 77 LEU A N 1
ATOM 577 C CA . LEU A 1 77 ? 11.918 39.495 26.942 1.00 27.35 77 LEU A CA 1
ATOM 578 C C . LEU A 1 77 ? 12.037 40.717 27.843 1.00 29.50 77 LEU A C 1
ATOM 579 O O . LEU A 1 77 ? 11.035 41.262 28.299 1.00 34.67 77 LEU A O 1
ATOM 584 N N . PRO A 1 78 ? 13.267 41.155 28.071 1.00 35.32 78 PRO A N 1
ATOM 585 C CA . PRO A 1 78 ? 13.528 42.327 28.895 1.00 26.60 78 PRO A CA 1
ATOM 586 C C . PRO A 1 78 ? 12.620 43.534 28.495 1.00 34.51 78 PRO A C 1
ATOM 587 O O . PRO A 1 78 ? 12.020 44.188 29.361 1.00 57.87 78 PRO A O 1
ATOM 591 N N . ALA A 1 79 ? 12.453 43.747 27.187 1.00 32.82 79 ALA A N 1
ATOM 592 C CA . ALA A 1 79 ? 11.574 44.824 26.674 1.00 27.38 79 ALA A CA 1
ATOM 593 C C . ALA A 1 79 ? 10.163 44.763 27.199 1.00 33.19 79 ALA A C 1
ATOM 594 O O . ALA A 1 79 ? 9.453 45.765 27.160 1.00 65.87 79 ALA A O 1
ATOM 596 N N . GLU A 1 80 ? 9.767 43.612 27.758 1.00 33.44 80 GLU A N 1
ATOM 597 C CA . GLU A 1 80 ? 8.404 43.432 28.304 1.00 43.76 80 GLU A CA 1
ATOM 598 C C . GLU A 1 80 ? 8.377 43.229 29.800 1.00 30.44 80 GLU A C 1
ATOM 599 O O . GLU A 1 80 ? 7.317 42.920 30.370 1.00 38.16 80 GLU A O 1
ATOM 605 N N . TYR A 1 81 ? 9.534 43.282 30.439 1.00 50.25 81 TYR A N 1
ATOM 606 C CA . TYR A 1 81 ? 9.574 43.049 31.867 1.00 32.85 81 TYR A CA 1
ATOM 607 C C . TYR A 1 81 ? 8.655 44.001 32.646 1.00 34.69 81 TYR A C 1
ATOM 608 O O . TYR A 1 81 ? 8.016 43.610 33.620 1.00 48.16 81 TYR A O 1
ATOM 617 N N . ASP A 1 82 ? 8.588 45.246 32.192 1.00 39.79 82 ASP A N 1
ATOM 618 C CA . ASP A 1 82 ? 7.764 46.252 32.833 1.00 36.49 82 ASP A CA 1
ATOM 619 C C . ASP A 1 82 ? 6.268 46.095 32.616 1.00 69.41 82 ASP A C 1
ATOM 620 O O . ASP A 1 82 ? 5.467 46.694 33.339 1.00 55.82 82 ASP A O 1
ATOM 625 N N . LEU A 1 83 ? 5.896 45.272 31.633 1.00 57.12 83 LEU A N 1
ATOM 626 C CA . LEU A 1 83 ? 4.481 45.025 31.293 1.00 26.45 83 LEU A CA 1
ATOM 627 C C . LEU A 1 83 ? 3.825 43.971 32.200 1.00 29.53 83 LEU A C 1
ATOM 628 O O . LEU A 1 83 ? 2.612 43.928 32.345 1.00 42.82 83 LEU A O 1
ATOM 633 N N . MET A 1 84 ? 4.640 43.122 32.787 1.00 36.02 84 MET A N 1
ATOM 634 C CA . MET A 1 84 ? 4.139 42.074 33.651 1.00 29.07 84 MET A CA 1
ATOM 635 C C . MET A 1 84 ? 3.456 42.649 34.914 1.00 46.97 84 MET A C 1
ATOM 636 O O . MET A 1 84 ? 3.791 43.753 35.366 1.00 67.79 84 MET A O 1
ATOM 641 N N . GLN A 1 85 ? 2.530 41.860 35.490 1.00 42.83 85 GLN A N 1
ATOM 642 C CA . GLN A 1 85 ? 1.740 42.222 36.689 1.00 31.21 85 GLN A CA 1
ATOM 643 C C . GLN A 1 85 ? 1.831 41.183 37.818 1.00 55.15 85 GLN A C 1
ATOM 644 O O . GLN A 1 85 ? 1.944 39.988 37.579 1.00 53.23 85 GLN A O 1
ATOM 650 N N . LYS A 1 86 ? 1.687 41.651 39.045 1.00 43.38 86 LYS A N 1
ATOM 651 C CA . LYS A 1 86 ? 1.817 40.807 40.222 1.00 73.42 86 LYS A CA 1
ATOM 652 C C . LYS A 1 86 ? 1.016 39.538 40.242 1.00 48.98 86 LYS A C 1
ATOM 653 O O . LYS A 1 86 ? 1.531 38.482 40.631 1.00 99.93 86 LYS A O 1
ATOM 659 N N . ASP A 1 87 ? -0.257 39.618 39.917 1.00 46.42 87 ASP A N 1
ATOM 660 C CA . ASP A 1 87 ? -1.062 38.406 40.030 1.00 100.00 87 ASP A CA 1
ATOM 661 C C . ASP A 1 87 ? -1.476 37.665 38.751 1.00 100.00 87 ASP A C 1
ATOM 662 O O . ASP A 1 87 ? -2.374 36.817 38.781 1.00 100.00 87 ASP A O 1
ATOM 667 N N . GLN A 1 88 ? -0.782 37.937 37.646 1.00 100.00 88 GLN A N 1
ATOM 668 C CA . GLN A 1 88 ? -1.074 37.271 36.378 1.00 64.49 88 GLN A CA 1
ATOM 669 C C . GLN A 1 88 ? -0.843 35.808 36.417 1.00 35.20 88 GLN A C 1
ATOM 670 O O . GLN A 1 88 ? -0.099 35.279 37.273 1.00 43.74 88 GLN A O 1
ATOM 676 N N . LEU A 1 89 ? -1.359 35.175 35.377 1.00 70.08 89 LEU A N 1
ATOM 677 C CA . LEU A 1 89 ? -1.103 33.801 35.084 1.00 42.06 89 LEU A CA 1
ATOM 678 C C . LEU A 1 89 ? -0.373 33.940 33.767 1.00 38.39 89 LEU A C 1
ATOM 679 O O . LEU A 1 89 ? -0.837 34.661 32.852 1.00 31.59 89 LEU A O 1
ATOM 684 N N . LEU A 1 90 ? 0.814 33.370 33.696 1.00 29.71 90 LEU A N 1
ATOM 685 C CA . LEU A 1 90 ? 1.555 33.423 32.460 1.00 35.10 90 LEU A CA 1
ATOM 686 C C . LEU A 1 90 ? 1.752 31.983 32.017 1.00 24.72 90 LEU A C 1
ATOM 687 O O . LEU A 1 90 ? 2.177 31.132 32.804 1.00 30.50 90 LEU A O 1
ATOM 692 N N . PHE A 1 91 ? 1.316 31.707 30.787 1.00 33.09 91 PHE A N 1
ATOM 693 C CA . PHE A 1 91 ? 1.363 30.354 30.194 1.00 33.63 91 PHE A CA 1
ATOM 694 C C . PHE A 1 91 ? 2.083 30.433 28.814 1.00 24.91 91 PHE A C 1
ATOM 695 O O . PHE A 1 91 ? 1.587 31.074 27.887 1.00 22.08 91 PHE A O 1
ATOM 703 N N . THR A 1 92 ? 3.287 29.881 28.729 1.00 20.43 92 THR A N 1
ATOM 704 C CA . THR A 1 92 ? 4.086 29.982 27.507 1.00 17.23 92 THR A CA 1
ATOM 705 C C . THR A 1 92 ? 5.312 29.099 27.688 1.00 23.76 92 THR A C 1
ATOM 706 O O . THR A 1 92 ? 5.475 28.459 28.742 1.00 27.46 92 THR A O 1
ATOM 710 N N . TYR A 1 93 ? 6.151 29.007 26.653 1.00 24.64 93 TYR A N 1
ATOM 711 C CA . TYR A 1 93 ? 7.388 28.236 26.772 1.00 23.64 93 TYR A CA 1
ATOM 712 C C . TYR A 1 93 ? 8.339 29.152 27.562 1.00 28.22 93 TYR A C 1
ATOM 713 O O . TYR A 1 93 ? 8.499 30.303 27.209 1.00 29.36 93 TYR A O 1
ATOM 722 N N . LEU A 1 94 ? 8.982 28.635 28.599 1.00 22.44 94 LEU A N 1
ATOM 723 C CA . LEU A 1 94 ? 9.876 29.481 29.415 1.00 27.65 94 LEU A CA 1
ATOM 724 C C . LEU A 1 94 ? 11.376 29.120 29.328 1.00 44.29 94 LEU A C 1
ATOM 725 O O . LEU A 1 94 ? 12.235 30.005 29.135 1.00 41.62 94 LEU A O 1
ATOM 730 N N . HIS A 1 95 ? 11.690 27.835 29.477 1.00 35.29 95 HIS A N 1
ATOM 731 C CA . HIS A 1 95 ? 13.085 27.383 29.439 1.00 67.24 95 HIS A CA 1
ATOM 732 C C . HIS A 1 95 ? 13.902 28.163 30.509 1.00 42.23 95 HIS A C 1
ATOM 733 O O . HIS A 1 95 ? 14.956 28.770 30.227 1.00 28.63 95 HIS A O 1
ATOM 740 N N . LEU A 1 96 ? 13.378 28.161 31.733 1.00 37.36 96 LEU A N 1
ATOM 741 C CA . LEU A 1 96 ? 13.983 28.905 32.831 1.00 33.49 96 LEU A CA 1
ATOM 742 C C . LEU A 1 96 ? 15.386 28.464 33.222 1.00 47.83 96 LEU A C 1
ATOM 743 O O . LEU A 1 96 ? 16.203 29.287 33.638 1.00 42.84 96 LEU A O 1
ATOM 748 N N . ALA A 1 97 ? 15.662 27.168 33.129 1.00 30.36 97 ALA A N 1
ATOM 749 C CA . ALA A 1 97 ? 16.966 26.651 33.524 1.00 48.24 97 ALA A CA 1
ATOM 750 C C . ALA A 1 97 ? 18.074 27.214 32.669 1.00 51.10 97 ALA A C 1
ATOM 751 O O . ALA A 1 97 ? 19.249 26.924 32.882 1.00 78.84 97 ALA A O 1
ATOM 753 N N . ALA A 1 98 ? 17.685 28.046 31.712 1.00 39.92 98 ALA A N 1
ATOM 754 C CA . ALA A 1 98 ? 18.628 28.682 30.816 1.00 42.71 98 ALA A CA 1
ATOM 755 C C . ALA A 1 98 ? 18.582 30.236 30.905 1.00 30.51 98 ALA A C 1
ATOM 756 O O . ALA A 1 98 ? 19.363 30.936 30.245 1.00 53.79 98 ALA A O 1
ATOM 758 N N . ALA A 1 99 ? 17.672 30.757 31.730 1.00 45.83 99 ALA A N 1
ATOM 759 C CA . ALA A 1 99 ? 17.492 32.211 31.884 1.00 44.64 99 ALA A CA 1
ATOM 760 C C . ALA A 1 99 ? 17.374 32.626 33.353 1.00 53.36 99 ALA A C 1
ATOM 761 O O . ALA A 1 99 ? 16.270 32.716 33.923 1.00 39.89 99 ALA A O 1
ATOM 763 N N . ARG A 1 100 ? 18.511 32.873 33.964 1.00 50.26 100 ARG A N 1
ATOM 764 C CA . ARG A 1 100 ? 18.522 33.244 35.337 1.00 30.34 100 ARG A CA 1
ATOM 765 C C . ARG A 1 100 ? 17.818 34.570 35.514 1.00 18.74 100 ARG A C 1
ATOM 766 O O . ARG A 1 100 ? 16.887 34.685 36.321 1.00 41.16 100 ARG A O 1
ATOM 774 N N . GLU A 1 101 ? 18.239 35.573 34.735 1.00 27.13 101 GLU A N 1
ATOM 775 C CA . GLU A 1 101 ? 17.645 36.900 34.841 1.00 27.51 101 GLU A CA 1
ATOM 776 C C . GLU A 1 101 ? 16.165 36.796 34.713 1.00 47.81 101 GLU A C 1
ATOM 777 O O . GLU A 1 101 ? 15.420 37.374 35.508 1.00 44.01 101 GLU A O 1
ATOM 783 N N . LEU A 1 102 ? 15.718 36.050 33.711 1.00 44.89 102 LEU A N 1
ATOM 784 C CA . LEU A 1 102 ? 14.299 35.885 33.533 1.00 30.19 102 LEU A CA 1
ATOM 785 C C . LEU A 1 102 ? 13.706 35.246 34.756 1.00 27.00 102 LEU A C 1
ATOM 786 O O . LEU A 1 102 ? 12.693 35.726 35.273 1.00 38.06 102 LEU A O 1
ATOM 791 N N . THR A 1 103 ? 14.322 34.152 35.227 1.00 23.92 103 THR A N 1
ATOM 792 C CA . THR A 1 103 ? 13.833 33.488 36.431 1.00 24.70 103 THR A CA 1
ATOM 793 C C . THR A 1 103 ? 13.723 34.488 37.622 1.00 47.30 103 THR A C 1
ATOM 794 O O . THR A 1 103 ? 12.726 34.526 38.333 1.00 40.09 103 THR A O 1
ATOM 798 N N . GLU A 1 104 ? 14.731 35.311 37.824 1.00 31.75 104 GLU A N 1
ATOM 799 C CA . GLU A 1 104 ? 14.652 36.280 38.918 1.00 42.34 104 GLU A CA 1
ATOM 800 C C . GLU A 1 104 ? 13.512 37.278 38.724 1.00 34.34 104 GLU A C 1
ATOM 801 O O . GLU A 1 104 ? 12.777 37.582 39.662 1.00 39.67 104 GLU A O 1
ATOM 807 N N . GLN A 1 105 ? 13.356 37.759 37.492 1.00 37.33 105 GLN A N 1
ATOM 808 C CA . GLN A 1 105 ? 12.299 38.709 37.118 1.00 33.71 105 GLN A CA 1
ATOM 809 C C . GLN A 1 105 ? 10.890 38.222 37.517 1.00 45.21 105 GLN A C 1
ATOM 810 O O . GLN A 1 105 ? 10.105 38.955 38.130 1.00 34.01 105 GLN A O 1
ATOM 816 N N . LEU A 1 106 ? 10.567 37.001 37.115 1.00 38.77 106 LEU A N 1
ATOM 817 C CA . LEU A 1 106 ? 9.268 36.452 37.411 1.00 40.02 106 LEU A CA 1
ATOM 818 C C . LEU A 1 106 ? 9.146 36.367 38.911 1.00 32.86 106 LEU A C 1
ATOM 819 O O . LEU A 1 106 ? 8.077 36.578 39.484 1.00 34.75 106 LEU A O 1
ATOM 824 N N . MET A 1 107 ? 10.266 36.048 39.544 1.00 48.17 107 MET A N 1
ATOM 825 C CA . MET A 1 107 ? 10.314 35.930 40.978 1.00 51.19 107 MET A CA 1
ATOM 826 C C . MET A 1 107 ? 9.958 37.249 41.652 1.00 53.14 107 MET A C 1
ATOM 827 O O . MET A 1 107 ? 9.058 37.291 42.494 1.00 34.82 107 MET A O 1
ATOM 832 N N . ARG A 1 108 ? 10.628 38.336 41.243 1.00 40.74 108 ARG A N 1
ATOM 833 C CA . ARG A 1 108 ? 10.334 39.666 41.802 1.00 58.78 108 ARG A CA 1
ATOM 834 C C . ARG A 1 108 ? 8.867 39.976 41.659 1.00 94.51 108 ARG A C 1
ATOM 835 O O . ARG A 1 108 ? 8.160 40.206 42.645 1.00 61.59 108 ARG A O 1
ATOM 843 N N . VAL A 1 109 ? 8.429 40.023 40.405 1.00 58.71 109 VAL A N 1
ATOM 844 C CA . VAL A 1 109 ? 7.062 40.370 40.064 1.00 43.71 109 VAL A CA 1
ATOM 845 C C . VAL A 1 109 ? 5.988 39.684 40.891 1.00 31.39 109 VAL A C 1
ATOM 846 O O . VAL A 1 109 ? 5.000 40.305 41.233 1.00 63.36 109 VAL A O 1
ATOM 850 N N . GLY A 1 110 ? 6.187 38.414 41.205 1.00 47.44 110 GLY A N 1
ATOM 851 C CA . GLY A 1 110 ? 5.236 37.667 42.030 1.00 39.50 110 GLY A CA 1
ATOM 852 C C . GLY A 1 110 ? 4.065 36.943 41.296 1.00 69.17 110 GLY A C 1
ATOM 853 O O . GLY A 1 110 ? 3.132 36.479 41.961 1.00 100.00 110 GLY A O 1
ATOM 854 N N . LEU A 1 111 ? 4.083 36.884 39.971 1.00 71.59 111 LEU A N 1
ATOM 855 C CA . LEU A 1 111 ? 3.030 36.143 39.228 1.00 73.24 111 LEU A CA 1
ATOM 856 C C . LEU A 1 111 ? 3.192 34.647 39.336 1.00 57.96 111 LEU A C 1
ATOM 857 O O . LEU A 1 111 ? 4.096 34.152 40.009 1.00 41.96 111 LEU A O 1
ATOM 862 N N . THR A 1 112 ? 2.340 33.907 38.656 1.00 45.03 112 THR A N 1
ATOM 863 C CA . THR A 1 112 ? 2.523 32.491 38.600 1.00 95.09 112 THR A CA 1
ATOM 864 C C . THR A 1 112 ? 2.779 32.176 37.145 1.00 36.39 112 THR A C 1
ATOM 865 O O . THR A 1 112 ? 2.123 32.720 36.246 1.00 32.10 112 THR A O 1
ATOM 869 N N . ALA A 1 113 ? 3.844 31.433 36.908 1.00 40.22 113 ALA A N 1
ATOM 870 C CA . ALA A 1 113 ? 4.262 31.119 35.572 1.00 26.02 113 ALA A CA 1
ATOM 871 C C . ALA A 1 113 ? 4.223 29.647 35.351 1.00 29.49 113 ALA A C 1
ATOM 872 O O . ALA A 1 113 ? 4.770 28.857 36.134 1.00 26.65 113 ALA A O 1
ATOM 874 N N . ILE A 1 114 ? 3.522 29.281 34.293 1.00 36.90 114 ILE A N 1
ATOM 875 C CA . ILE A 1 114 ? 3.374 27.907 33.891 1.00 37.24 114 ILE A CA 1
ATOM 876 C C . ILE A 1 114 ? 4.056 27.717 32.497 1.00 32.43 114 ILE A C 1
ATOM 877 O O . ILE A 1 114 ? 3.850 28.528 31.554 1.00 29.85 114 ILE A O 1
ATOM 882 N N . ALA A 1 115 ? 4.963 26.737 32.433 1.00 30.04 115 ALA A N 1
ATOM 883 C CA . ALA A 1 115 ? 5.757 26.512 31.238 1.00 33.98 115 ALA A CA 1
ATOM 884 C C . ALA A 1 115 ? 5.173 25.383 30.432 1.00 23.15 115 ALA A C 1
ATOM 885 O O . ALA A 1 115 ? 4.925 24.316 30.956 1.00 24.65 115 ALA A O 1
ATOM 887 N N . TYR A 1 116 ? 4.970 25.610 29.147 1.00 25.10 116 TYR A N 1
ATOM 888 C CA . TYR A 1 116 ? 4.412 24.547 28.308 1.00 29.95 116 TYR A CA 1
ATOM 889 C C . TYR A 1 116 ? 5.261 23.279 28.421 1.00 26.96 116 TYR A C 1
ATOM 890 O O . TYR A 1 116 ? 4.756 22.153 28.462 1.00 23.30 116 TYR A O 1
ATOM 899 N N . GLU A 1 117 ? 6.560 23.466 28.396 1.00 29.26 117 GLU A N 1
ATOM 900 C CA . GLU A 1 117 ? 7.465 22.349 28.340 1.00 24.25 117 GLU A CA 1
ATOM 901 C C . GLU A 1 117 ? 7.622 21.510 29.625 1.00 30.43 117 GLU A C 1
ATOM 902 O O . GLU A 1 117 ? 8.253 20.442 29.620 1.00 32.69 117 GLU A O 1
ATOM 908 N N . THR A 1 118 ? 6.998 21.949 30.716 1.00 26.17 118 THR A N 1
ATOM 909 C CA . THR A 1 118 ? 7.074 21.163 31.963 1.00 38.45 118 THR A CA 1
ATOM 910 C C . THR A 1 118 ? 5.742 20.496 32.309 1.00 34.12 118 THR A C 1
ATOM 911 O O . THR A 1 118 ? 5.688 19.588 33.136 1.00 32.28 118 THR A O 1
ATOM 915 N N . VAL A 1 119 ? 4.681 20.886 31.608 1.00 35.26 119 VAL A N 1
ATOM 916 C CA . VAL A 1 119 ? 3.416 20.186 31.754 1.00 22.57 119 VAL A CA 1
ATOM 917 C C . VAL A 1 119 ? 3.730 18.720 31.297 1.00 32.86 119 VAL A C 1
ATOM 918 O O . VAL A 1 119 ? 4.192 18.466 30.158 1.00 29.97 119 VAL A O 1
ATOM 922 N N . GLU A 1 120 ? 3.537 17.779 32.218 1.00 32.69 120 GLU A N 1
ATOM 923 C CA . GLU A 1 120 ? 3.928 16.424 31.977 1.00 30.90 120 GLU A CA 1
ATOM 924 C C . GLU A 1 120 ? 2.940 15.407 32.464 1.00 51.15 120 GLU A C 1
ATOM 925 O O . GLU A 1 120 ? 2.345 15.538 33.536 1.00 40.95 120 GLU A O 1
ATOM 931 N N . LEU A 1 121 ? 2.762 14.370 31.674 1.00 34.31 121 LEU A N 1
ATOM 932 C CA . LEU A 1 121 ? 1.825 13.325 32.047 1.00 35.10 121 LEU A CA 1
ATOM 933 C C . LEU A 1 121 ? 2.506 12.237 32.906 1.00 35.74 121 LEU A C 1
ATOM 934 O O . LEU A 1 121 ? 3.739 12.199 32.996 1.00 63.45 121 LEU A O 1
ATOM 939 N N . PRO A 1 122 ? 1.702 11.368 33.540 1.00 55.32 122 PRO A N 1
ATOM 940 C CA . PRO A 1 122 ? 2.249 10.265 34.368 1.00 100.00 122 PRO A CA 1
ATOM 941 C C . PRO A 1 122 ? 3.111 9.430 33.430 1.00 61.44 122 PRO A C 1
ATOM 942 O O . PRO A 1 122 ? 4.166 8.894 33.793 1.00 100.00 122 PRO A O 1
ATOM 946 N N . ASN A 1 123 ? 2.643 9.404 32.193 1.00 75.75 123 ASN A N 1
ATOM 947 C CA . ASN A 1 123 ? 3.296 8.816 31.046 1.00 37.86 123 ASN A CA 1
ATOM 948 C C . ASN A 1 123 ? 4.767 9.249 31.040 1.00 43.98 123 ASN A C 1
ATOM 949 O O . ASN A 1 123 ? 5.612 8.626 30.380 1.00 71.35 123 ASN A O 1
ATOM 954 N N . ARG A 1 124 ? 5.029 10.380 31.708 1.00 100.00 124 ARG A N 1
ATOM 955 C CA . ARG A 1 124 ? 6.337 11.062 31.728 1.00 49.16 124 ARG A CA 1
ATOM 956 C C . ARG A 1 124 ? 6.540 11.825 30.393 1.00 41.55 124 ARG A C 1
ATOM 957 O O . ARG A 1 124 ? 7.594 12.436 30.129 1.00 60.18 124 ARG A O 1
ATOM 965 N N . SER A 1 125 ? 5.476 11.808 29.594 1.00 58.04 125 SER A N 1
ATOM 966 C CA . SER A 1 125 ? 5.436 12.479 28.329 1.00 34.83 125 SER A CA 1
ATOM 967 C C . SER A 1 125 ? 5.118 13.970 28.530 1.00 36.49 125 SER A C 1
ATOM 968 O O . SER A 1 125 ? 4.458 14.363 29.510 1.00 31.01 125 SER A O 1
ATOM 971 N N . LEU A 1 126 ? 5.650 14.791 27.631 1.00 33.00 126 LEU A N 1
ATOM 972 C CA . LEU A 1 126 ? 5.441 16.229 27.667 1.00 40.55 126 LEU A CA 1
ATOM 973 C C . LEU A 1 126 ? 4.526 16.619 26.519 1.00 45.53 126 LEU A C 1
ATOM 974 O O . LEU A 1 126 ? 4.979 16.975 25.443 1.00 31.45 126 LEU A O 1
ATOM 979 N N . PRO A 1 127 ? 3.236 16.502 26.745 1.00 32.58 127 PRO A N 1
ATOM 980 C CA . PRO A 1 127 ? 2.255 16.730 25.702 1.00 28.35 127 PRO A CA 1
ATOM 981 C C . PRO A 1 127 ? 2.391 17.998 24.903 1.00 47.09 127 PRO A C 1
ATOM 982 O O . PRO A 1 127 ? 1.930 18.059 23.762 1.00 30.52 127 PRO A O 1
ATOM 986 N N . LEU A 1 128 ? 2.987 19.034 25.476 1.00 27.42 128 LEU A N 1
ATOM 987 C CA . LEU A 1 128 ? 3.070 20.291 24.733 1.00 19.09 128 LEU A CA 1
ATOM 988 C C . LEU A 1 128 ? 4.326 20.582 23.928 1.00 18.57 128 LEU A C 1
ATOM 989 O O . LEU A 1 128 ? 4.445 21.622 23.294 1.00 27.07 128 LEU A O 1
ATOM 994 N N . LEU A 1 129 ? 5.192 19.589 23.864 1.00 25.01 129 LEU A N 1
ATOM 995 C CA . LEU A 1 129 ? 6.390 19.653 23.071 1.00 17.45 129 LEU A CA 1
ATOM 996 C C . LEU A 1 129 ? 6.242 18.772 21.843 1.00 24.45 129 LEU A C 1
ATOM 997 O O . LEU A 1 129 ? 6.767 19.088 20.768 1.00 30.38 129 LEU A O 1
ATOM 1002 N N . THR A 1 130 ? 5.539 17.663 21.997 1.00 20.59 130 THR A N 1
ATOM 1003 C CA . THR A 1 130 ? 5.378 16.726 20.887 1.00 26.28 130 THR A CA 1
ATOM 1004 C C . THR A 1 130 ? 5.023 17.341 19.557 1.00 23.54 130 THR A C 1
ATOM 1005 O O . THR A 1 130 ? 5.613 16.988 18.532 1.00 25.41 130 THR A O 1
ATOM 1009 N N . PRO A 1 131 ? 4.022 18.197 19.553 1.00 24.07 131 PRO A N 1
ATOM 1010 C CA . PRO A 1 131 ? 3.593 18.794 18.324 1.00 21.13 131 PRO A CA 1
ATOM 1011 C C . PRO A 1 131 ? 4.791 19.422 17.633 1.00 28.33 131 PRO A C 1
ATOM 1012 O O . PRO A 1 131 ? 4.874 19.402 16.440 1.00 20.02 131 PRO A O 1
ATOM 1016 N N . MET A 1 132 ? 5.719 19.979 18.405 1.00 27.30 132 MET A N 1
ATOM 1017 C CA . MET A 1 132 ? 6.878 20.616 17.815 1.00 17.32 132 MET A CA 1
ATOM 1018 C C . MET A 1 132 ? 7.886 19.619 17.324 1.00 23.29 132 MET A C 1
ATOM 1019 O O . MET A 1 132 ? 8.577 19.869 16.327 1.00 16.96 132 MET A O 1
ATOM 1024 N N . SER A 1 133 ? 7.973 18.481 17.989 1.00 20.69 133 SER A N 1
ATOM 1025 C CA . SER A 1 133 ? 8.878 17.430 17.520 1.00 28.33 133 SER A CA 1
ATOM 1026 C C . SER A 1 133 ? 8.387 16.865 16.209 1.00 24.38 133 SER A C 1
ATOM 1027 O O . SER A 1 133 ? 9.175 16.627 15.307 1.00 25.96 133 SER A O 1
ATOM 1030 N N . ILE A 1 134 ? 7.081 16.649 16.089 1.00 17.18 134 ILE A N 1
ATOM 1031 C CA . ILE A 1 134 ? 6.540 16.135 14.830 1.00 19.13 134 ILE A CA 1
ATOM 1032 C C . ILE A 1 134 ? 6.912 17.055 13.680 1.00 18.79 134 ILE A C 1
ATOM 1033 O O . ILE A 1 134 ? 7.455 16.627 12.692 1.00 17.27 134 ILE A O 1
ATOM 1038 N N . ILE A 1 135 ? 6.697 18.350 13.864 1.00 18.06 135 ILE A N 1
ATOM 1039 C CA . ILE A 1 135 ? 7.014 19.330 12.814 1.00 13.49 135 ILE A CA 1
ATOM 1040 C C . ILE A 1 135 ? 8.477 19.397 12.431 1.00 19.59 135 ILE A C 1
ATOM 1041 O O . ILE A 1 135 ? 8.824 19.462 11.235 1.00 17.27 135 ILE A O 1
ATOM 1046 N N . ALA A 1 136 ? 9.345 19.372 13.442 1.00 20.18 136 ALA A N 1
ATOM 1047 C CA . ALA A 1 136 ? 10.780 19.408 13.196 1.00 19.69 136 ALA A CA 1
ATOM 1048 C C . ALA A 1 136 ? 11.220 18.191 12.379 1.00 19.00 136 ALA A C 1
ATOM 1049 O O . ALA A 1 136 ? 12.041 18.305 11.483 1.00 18.68 136 ALA A O 1
ATOM 1051 N N . GLY A 1 137 ? 10.679 17.024 12.708 1.00 14.97 137 GLY A N 1
ATOM 1052 C CA . GLY A 1 137 ? 11.020 15.804 12.004 1.00 15.03 137 GLY A CA 1
ATOM 1053 C C . GLY A 1 137 ? 10.666 15.970 10.528 1.00 17.92 137 GLY A C 1
ATOM 1054 O O . GLY A 1 137 ? 11.478 15.677 9.645 1.00 19.84 137 GLY A O 1
ATOM 1055 N N . ARG A 1 138 ? 9.455 16.443 10.257 1.00 12.93 138 ARG A N 1
ATOM 1056 C CA . ARG A 1 138 ? 9.023 16.634 8.872 1.00 17.21 138 ARG A CA 1
ATOM 1057 C C . ARG A 1 138 ? 9.823 17.665 8.115 1.00 23.75 138 ARG A C 1
ATOM 1058 O O . ARG A 1 138 ? 10.117 17.474 6.952 1.00 17.39 138 ARG A O 1
ATOM 1066 N N . LEU A 1 139 ? 10.222 18.736 8.797 1.00 14.92 139 LEU A N 1
ATOM 1067 C CA . LEU A 1 139 ? 10.970 19.787 8.158 1.00 13.16 139 LEU A CA 1
ATOM 1068 C C . LEU A 1 139 ? 12.355 19.418 7.837 1.00 14.73 139 LEU A C 1
ATOM 1069 O O . LEU A 1 139 ? 12.945 19.945 6.892 1.00 17.67 139 LEU A O 1
ATOM 1074 N N . SER A 1 140 ? 12.937 18.570 8.667 1.00 17.96 140 SER A N 1
ATOM 1075 C CA . SER A 1 140 ? 14.350 18.184 8.472 1.00 19.09 140 SER A CA 1
ATOM 1076 C C . SER A 1 140 ? 14.648 17.689 7.067 1.00 18.09 140 SER A C 1
ATOM 1077 O O . SER A 1 140 ? 15.673 17.985 6.509 1.00 17.02 140 SER A O 1
ATOM 1080 N N . VAL A 1 141 ? 13.733 16.911 6.519 1.00 21.17 141 VAL A N 1
ATOM 1081 C CA . VAL A 1 141 ? 13.912 16.356 5.207 1.00 19.70 141 VAL A CA 1
ATOM 1082 C C . VAL A 1 141 ? 13.742 17.409 4.127 1.00 16.85 141 VAL A C 1
ATOM 1083 O O . VAL A 1 141 ? 14.459 17.439 3.133 1.00 20.45 141 VAL A O 1
ATOM 1087 N N . GLN A 1 142 ? 12.795 18.275 4.349 1.00 14.60 142 GLN A N 1
ATOM 1088 C CA . GLN A 1 142 ? 12.507 19.380 3.461 1.00 18.64 142 GLN A CA 1
ATOM 1089 C C . GLN A 1 142 ? 13.717 20.312 3.368 1.00 18.68 142 GLN A C 1
ATOM 1090 O O . GLN A 1 142 ? 14.103 20.726 2.292 1.00 18.95 142 GLN A O 1
ATOM 1096 N N . PHE A 1 143 ? 14.306 20.638 4.507 1.00 17.25 143 PHE A N 1
ATOM 1097 C CA . PHE A 1 143 ? 15.503 21.482 4.521 1.00 15.27 143 PHE A CA 1
ATOM 1098 C C . PHE A 1 143 ? 16.664 20.716 3.881 1.00 28.03 143 PHE A C 1
ATOM 1099 O O . PHE A 1 143 ? 17.488 21.266 3.145 1.00 17.57 143 PHE A O 1
ATOM 1107 N N . GLY A 1 144 ? 16.762 19.445 4.206 1.00 21.60 144 GLY A N 1
ATOM 1108 C CA . GLY A 1 144 ? 17.856 18.635 3.689 1.00 13.92 144 GLY A CA 1
ATOM 1109 C C . GLY A 1 144 ? 17.856 18.550 2.174 1.00 19.05 144 GLY A C 1
ATOM 1110 O O . GLY A 1 144 ? 18.897 18.549 1.567 1.00 22.03 144 GLY A O 1
ATOM 1111 N N . ALA A 1 145 ? 16.673 18.450 1.574 1.00 19.30 145 ALA A N 1
ATOM 1112 C CA . ALA A 1 145 ? 16.557 18.338 0.126 1.00 15.41 145 ALA A CA 1
ATOM 1113 C C . ALA A 1 145 ? 17.042 19.624 -0.542 1.00 13.21 145 ALA A C 1
ATOM 1114 O O . ALA A 1 145 ? 17.761 19.616 -1.574 1.00 15.62 145 ALA A O 1
ATOM 1116 N N . ARG A 1 146 ? 16.688 20.737 0.076 1.00 16.58 146 ARG A N 1
ATOM 1117 C CA . ARG A 1 146 ? 17.100 22.041 -0.411 1.00 17.04 146 ARG A CA 1
ATOM 1118 C C . ARG A 1 146 ? 18.607 22.227 -0.415 1.00 18.75 146 ARG A C 1
ATOM 1119 O O . ARG A 1 146 ? 19.186 22.793 -1.349 1.00 20.97 146 ARG A O 1
ATOM 1127 N N . PHE A 1 147 ? 19.251 21.756 0.629 1.00 17.85 147 PHE A N 1
ATOM 1128 C CA . PHE A 1 147 ? 20.684 21.915 0.731 1.00 16.35 147 PHE A CA 1
ATOM 1129 C C . PHE A 1 147 ? 21.516 20.943 -0.035 1.00 16.16 147 PHE A C 1
ATOM 1130 O O . PHE A 1 147 ? 22.704 21.154 -0.264 1.00 21.81 147 PHE A O 1
ATOM 1138 N N . LEU A 1 148 ? 20.859 19.929 -0.567 1.00 16.11 148 LEU A N 1
ATOM 1139 C CA . LEU A 1 148 ? 21.509 18.984 -1.451 1.00 15.83 148 LEU A CA 1
ATOM 1140 C C . LEU A 1 148 ? 21.512 19.538 -2.913 1.00 18.32 148 LEU A C 1
ATOM 1141 O O . LEU A 1 148 ? 22.164 18.958 -3.814 1.00 21.47 148 LEU A O 1
ATOM 1146 N N . GLU A 1 149 ? 20.784 20.654 -3.129 1.00 17.75 149 GLU A N 1
ATOM 1147 C CA . GLU A 1 149 ? 20.748 21.323 -4.442 1.00 16.27 149 GLU A CA 1
ATOM 1148 C C . GLU A 1 149 ? 22.106 22.021 -4.642 1.00 22.81 149 GLU A C 1
ATOM 1149 O O . GLU A 1 149 ? 22.645 22.619 -3.707 1.00 19.32 149 GLU A O 1
ATOM 1155 N N . ARG A 1 150 ? 22.631 21.967 -5.861 1.00 26.63 150 ARG A N 1
ATOM 1156 C CA . ARG A 1 150 ? 23.923 22.550 -6.162 1.00 22.47 150 ARG A CA 1
ATOM 1157 C C . ARG A 1 150 ? 24.038 24.030 -5.786 1.00 25.99 150 ARG A C 1
ATOM 1158 O O . ARG A 1 150 ? 24.977 24.435 -5.146 1.00 22.94 150 ARG A O 1
ATOM 1166 N N . GLN A 1 151 ? 23.090 24.842 -6.216 1.00 25.56 151 GLN A N 1
ATOM 1167 C CA . GLN A 1 151 ? 23.142 26.267 -5.912 1.00 37.33 151 GLN A CA 1
ATOM 1168 C C . GLN A 1 151 ? 23.137 26.564 -4.410 1.00 33.85 151 GLN A C 1
ATOM 1169 O O . GLN A 1 151 ? 23.555 27.643 -3.991 1.00 46.33 151 GLN A O 1
ATOM 1175 N N . GLN A 1 152 ? 22.635 25.618 -3.612 1.00 36.20 152 GLN A N 1
ATOM 1176 C CA . GLN A 1 152 ? 22.534 25.784 -2.145 1.00 31.38 152 GLN A CA 1
ATOM 1177 C C . GLN A 1 152 ? 23.767 25.283 -1.435 1.00 34.98 152 GLN A C 1
ATOM 1178 O O . GLN A 1 152 ? 23.860 25.351 -0.204 1.00 35.54 152 GLN A O 1
ATOM 1184 N N . GLY A 1 153 ? 24.695 24.733 -2.221 1.00 32.11 153 GLY A N 1
ATOM 1185 C CA . GLY A 1 153 ? 25.955 24.239 -1.721 1.00 20.98 153 GLY A CA 1
ATOM 1186 C C . GLY A 1 153 ? 26.165 22.727 -1.709 1.00 37.16 153 GLY A C 1
ATOM 1187 O O . GLY A 1 153 ? 27.269 22.275 -1.442 1.00 31.97 153 GLY A O 1
ATOM 1188 N N . GLY A 1 154 ? 25.123 21.952 -1.957 1.00 22.62 154 GLY A N 1
ATOM 1189 C CA . GLY A 1 154 ? 25.214 20.487 -1.876 1.00 20.47 154 GLY A CA 1
ATOM 1190 C C . GLY A 1 154 ? 25.728 19.842 -3.119 1.00 25.15 154 GLY A C 1
ATOM 1191 O O . GLY A 1 154 ? 26.021 20.496 -4.082 1.00 25.67 154 GLY A O 1
ATOM 1192 N N . ARG A 1 155 ? 25.783 18.524 -3.106 1.00 21.21 155 ARG A N 1
ATOM 1193 C CA . ARG A 1 155 ? 26.281 17.740 -4.253 1.00 21.23 155 ARG A CA 1
ATOM 1194 C C . ARG A 1 155 ? 25.426 17.814 -5.531 1.00 18.93 155 ARG A C 1
ATOM 1195 O O . ARG A 1 155 ? 25.934 17.537 -6.590 1.00 29.56 155 ARG A O 1
ATOM 1203 N N . GLY A 1 156 ? 24.126 18.138 -5.414 1.00 19.55 156 GLY A N 1
ATOM 1204 C CA . GLY A 1 156 ? 23.235 18.201 -6.592 1.00 15.57 156 GLY A CA 1
ATOM 1205 C C . GLY A 1 156 ? 22.583 16.842 -6.814 1.00 16.50 156 GLY A C 1
ATOM 1206 O O . GLY A 1 156 ? 22.608 16.277 -7.898 1.00 17.31 156 GLY A O 1
ATOM 1207 N N . VAL A 1 157 ? 21.995 16.322 -5.744 1.00 24.21 157 VAL A N 1
ATOM 1208 C CA . VAL A 1 157 ? 21.361 15.001 -5.739 1.00 18.40 157 VAL A CA 1
ATOM 1209 C C . VAL A 1 157 ? 19.869 15.156 -5.485 1.00 18.15 157 VAL A C 1
ATOM 1210 O O . VAL A 1 157 ? 19.469 15.898 -4.593 1.00 22.03 157 VAL A O 1
ATOM 1214 N N . LEU A 1 158 ? 19.052 14.479 -6.293 1.00 21.51 158 LEU A N 1
ATOM 1215 C CA . LEU A 1 158 ? 17.610 14.479 -6.123 1.00 20.18 158 LEU A CA 1
ATOM 1216 C C . LEU A 1 158 ? 17.331 13.266 -5.233 1.00 17.06 158 LEU A C 1
ATOM 1217 O O . LEU A 1 158 ? 17.734 12.146 -5.575 1.00 17.01 158 LEU A O 1
ATOM 1222 N N . LEU A 1 159 ? 16.641 13.467 -4.094 1.00 16.09 159 LEU A N 1
ATOM 1223 C CA . LEU A 1 159 ? 16.431 12.355 -3.154 1.00 16.61 159 LEU A CA 1
ATOM 1224 C C . LEU A 1 159 ? 15.825 11.090 -3.750 1.00 16.94 159 LEU A C 1
ATOM 1225 O O . LEU A 1 159 ? 16.248 9.986 -3.431 1.00 17.86 159 LEU A O 1
ATOM 1230 N N . GLY A 1 160 ? 14.785 11.273 -4.584 1.00 19.02 160 GLY A N 1
ATOM 1231 C CA . GLY A 1 160 ? 14.081 10.164 -5.209 1.00 14.46 160 GLY A CA 1
ATOM 1232 C C . GLY A 1 160 ? 14.783 9.567 -6.419 1.00 21.54 160 GLY A C 1
ATOM 1233 O O . GLY A 1 160 ? 14.436 8.464 -6.828 1.00 24.06 160 GLY A O 1
ATOM 1234 N N . GLY A 1 161 ? 15.790 10.270 -6.968 1.00 20.40 161 GLY A N 1
ATOM 1235 C CA . GLY A 1 161 ? 16.503 9.825 -8.173 1.00 14.73 161 GLY A CA 1
ATOM 1236 C C . GLY A 1 161 ? 15.468 9.805 -9.349 1.00 17.82 161 GLY A C 1
ATOM 1237 O O . GLY A 1 161 ? 14.462 10.523 -9.308 1.00 19.30 161 GLY A O 1
ATOM 1238 N N . VAL A 1 162 ? 15.711 8.970 -10.353 1.00 16.54 162 VAL A N 1
ATOM 1239 C CA . VAL A 1 162 ? 14.742 8.745 -11.458 1.00 14.53 162 VAL A CA 1
ATOM 1240 C C . VAL A 1 162 ? 15.035 7.321 -11.875 1.00 14.90 162 VAL A C 1
ATOM 1241 O O . VAL A 1 162 ? 16.137 6.811 -11.641 1.00 20.43 162 VAL A O 1
ATOM 1245 N N . PRO A 1 163 ? 14.055 6.655 -12.427 1.00 19.55 163 PRO A N 1
ATOM 1246 C CA . PRO A 1 163 ? 14.279 5.285 -12.812 1.00 21.22 163 PRO A CA 1
ATOM 1247 C C . PRO A 1 163 ? 15.544 5.195 -13.671 1.00 20.35 163 PRO A C 1
ATOM 1248 O O . PRO A 1 163 ? 15.701 5.912 -14.671 1.00 19.31 163 PRO A O 1
ATOM 1252 N N . GLY A 1 164 ? 16.468 4.349 -13.242 1.00 15.20 164 GLY A N 1
ATOM 1253 C CA . GLY A 1 164 ? 17.759 4.201 -13.932 1.00 14.52 164 GLY A CA 1
ATOM 1254 C C . GLY A 1 164 ? 18.901 4.826 -13.113 1.00 15.01 164 GLY A C 1
ATOM 1255 O O . GLY A 1 164 ? 20.074 4.500 -13.281 1.00 19.88 164 GLY A O 1
ATOM 1256 N N . VAL A 1 165 ? 18.551 5.715 -12.212 1.00 16.03 165 VAL A N 1
ATOM 1257 C CA . VAL A 1 165 ? 19.557 6.412 -11.447 1.00 19.86 165 VAL A CA 1
ATOM 1258 C C . VAL A 1 165 ? 19.341 6.200 -9.960 1.00 19.84 165 VAL A C 1
ATOM 1259 O O . VAL A 1 165 ? 18.235 6.245 -9.500 1.00 18.11 165 VAL A O 1
ATOM 1263 N N . LYS A 1 166 ? 20.441 6.027 -9.216 1.00 17.61 166 LYS A N 1
ATOM 1264 C CA . LYS A 1 166 ? 20.398 5.793 -7.741 1.00 26.03 166 LYS A CA 1
ATOM 1265 C C . LYS A 1 166 ? 19.654 6.899 -7.005 1.00 25.03 166 LYS A C 1
ATOM 1266 O O . LYS A 1 166 ? 19.879 8.071 -7.271 1.00 22.31 166 LYS A O 1
ATOM 1272 N N . PRO A 1 167 ? 18.796 6.540 -6.054 1.00 17.29 167 PRO A N 1
ATOM 1273 C CA . PRO A 1 167 ? 18.158 7.542 -5.219 1.00 18.17 167 PRO A CA 1
ATOM 1274 C C . PRO A 1 167 ? 19.175 8.019 -4.161 1.00 18.38 167 PRO A C 1
ATOM 1275 O O . PRO A 1 167 ? 20.250 7.422 -4.002 1.00 15.02 167 PRO A O 1
ATOM 1279 N N . GLY A 1 168 ? 18.837 9.100 -3.479 1.00 25.07 168 GLY A N 1
ATOM 1280 C CA . GLY A 1 168 ? 19.677 9.646 -2.428 1.00 23.60 168 GLY A CA 1
ATOM 1281 C C . GLY A 1 168 ? 19.578 8.697 -1.223 1.00 16.78 168 GLY A C 1
ATOM 1282 O O . GLY A 1 168 ? 18.648 7.905 -1.115 1.00 17.13 168 GLY A O 1
ATOM 1283 N N . LYS A 1 169 ? 20.587 8.733 -0.375 1.00 21.46 169 LYS A N 1
ATOM 1284 C CA . LYS A 1 169 ? 20.612 7.898 0.803 1.00 18.94 169 LYS A CA 1
ATOM 1285 C C . LYS A 1 169 ? 20.502 8.763 2.054 1.00 23.77 169 LYS A C 1
ATOM 1286 O O . LYS A 1 169 ? 21.307 9.672 2.275 1.00 19.81 169 LYS A O 1
ATOM 1292 N N . VAL A 1 170 ? 19.475 8.487 2.850 1.00 17.47 170 VAL A N 1
ATOM 1293 C CA . VAL A 1 170 ? 19.213 9.228 4.043 1.00 15.98 170 VAL A CA 1
ATOM 1294 C C . VAL A 1 170 ? 19.451 8.339 5.247 1.00 25.06 170 VAL A C 1
ATOM 1295 O O . VAL A 1 170 ? 18.971 7.235 5.298 1.00 19.82 170 VAL A O 1
ATOM 1299 N N . VAL A 1 171 ? 20.233 8.829 6.198 1.00 21.07 171 VAL A N 1
ATOM 1300 C CA . VAL A 1 171 ? 20.536 8.091 7.399 1.00 12.44 171 VAL A CA 1
ATOM 1301 C C . VAL A 1 171 ? 19.998 8.877 8.576 1.00 19.01 171 VAL A C 1
ATOM 1302 O O . VAL A 1 171 ? 20.248 10.078 8.704 1.00 16.35 171 VAL A O 1
ATOM 1306 N N . ILE A 1 172 ? 19.188 8.218 9.386 1.00 17.37 172 ILE A N 1
ATOM 1307 C CA . ILE A 1 172 ? 18.553 8.840 10.530 1.00 10.10 172 ILE A CA 1
ATOM 1308 C C . ILE A 1 172 ? 19.048 8.199 11.822 1.00 22.07 172 ILE A C 1
ATOM 1309 O O . ILE A 1 172 ? 18.912 6.978 12.044 1.00 18.85 172 ILE A O 1
ATOM 1314 N N . LEU A 1 173 ? 19.635 9.022 12.673 1.00 19.60 173 LEU A N 1
ATOM 1315 C CA . LEU A 1 173 ? 20.140 8.529 13.934 1.00 19.31 173 LEU A CA 1
ATOM 1316 C C . LEU A 1 173 ? 19.124 8.876 14.993 1.00 19.12 173 LEU A C 1
ATOM 1317 O O . LEU A 1 173 ? 18.974 10.028 15.346 1.00 24.94 173 LEU A O 1
ATOM 1322 N N . GLY A 1 174 ? 18.394 7.865 15.461 1.00 24.27 174 GLY A N 1
ATOM 1323 C CA . GLY A 1 174 ? 17.330 8.042 16.454 1.00 20.15 174 GLY A CA 1
ATOM 1324 C C . GLY A 1 174 ? 16.000 7.756 15.750 1.00 25.27 174 GLY A C 1
ATOM 1325 O O . GLY A 1 174 ? 15.686 8.376 14.749 1.00 21.47 174 GLY A O 1
ATOM 1326 N N . GLY A 1 175 ? 15.224 6.822 16.284 1.00 21.83 175 GLY A N 1
ATOM 1327 C CA . GLY A 1 175 ? 13.910 6.439 15.680 1.00 17.36 175 GLY A CA 1
ATOM 1328 C C . GLY A 1 175 ? 12.715 6.808 16.528 1.00 18.65 175 GLY A C 1
ATOM 1329 O O . GLY A 1 175 ? 11.686 6.119 16.506 1.00 18.67 175 GLY A O 1
ATOM 1330 N N . GLY A 1 176 ? 12.843 7.907 17.262 1.00 20.25 176 GLY A N 1
ATOM 1331 C CA . GLY A 1 176 ? 11.776 8.385 18.108 1.00 18.88 176 GLY A CA 1
ATOM 1332 C C . GLY A 1 176 ? 10.850 9.245 17.282 1.00 26.70 176 GLY A C 1
ATOM 1333 O O . GLY A 1 176 ? 10.797 9.112 16.082 1.00 23.80 176 GLY A O 1
ATOM 1334 N N . VAL A 1 177 ? 10.084 10.106 17.942 1.00 18.21 177 VAL A N 1
ATOM 1335 C CA . VAL A 1 177 ? 9.134 10.986 17.255 1.00 28.11 177 VAL A CA 1
ATOM 1336 C C . VAL A 1 177 ? 9.740 11.776 16.041 1.00 22.79 177 VAL A C 1
ATOM 1337 O O . VAL A 1 177 ? 9.232 11.731 14.940 1.00 21.88 177 VAL A O 1
ATOM 1341 N N . VAL A 1 178 ? 10.829 12.474 16.271 1.00 20.42 178 VAL A N 1
ATOM 1342 C CA . VAL A 1 178 ? 11.464 13.228 15.238 1.00 17.82 178 VAL A CA 1
ATOM 1343 C C . VAL A 1 178 ? 11.966 12.329 14.136 1.00 20.37 178 VAL A C 1
ATOM 1344 O O . VAL A 1 178 ? 11.737 12.603 12.965 1.00 19.90 178 VAL A O 1
ATOM 1348 N N . GLY A 1 179 ? 12.674 11.262 14.507 1.00 17.80 179 GLY A N 1
ATOM 1349 C CA . GLY A 1 179 ? 13.312 10.388 13.526 1.00 12.50 179 GLY A CA 1
ATOM 1350 C C . GLY A 1 179 ? 12.268 9.672 12.707 1.00 23.62 179 GLY A C 1
ATOM 1351 O O . GLY A 1 179 ? 12.417 9.457 11.502 1.00 19.24 179 GLY A O 1
ATOM 1352 N N . THR A 1 180 ? 11.187 9.341 13.341 1.00 14.14 180 THR A N 1
ATOM 1353 C CA . THR A 1 180 ? 10.112 8.667 12.642 1.00 18.28 180 THR A CA 1
ATOM 1354 C C . THR A 1 180 ? 9.411 9.579 11.581 1.00 22.14 180 THR A C 1
ATOM 1355 O O . THR A 1 180 ? 9.104 9.124 10.467 1.00 14.94 180 THR A O 1
ATOM 1359 N N . GLU A 1 181 ? 9.149 10.837 11.941 1.00 16.82 181 GLU A N 1
ATOM 1360 C CA . GLU A 1 181 ? 8.530 11.800 10.999 1.00 15.08 181 GLU A CA 1
ATOM 1361 C C . GLU A 1 181 ? 9.462 12.110 9.861 1.00 17.28 181 GLU A C 1
ATOM 1362 O O . GLU A 1 181 ? 9.044 12.164 8.720 1.00 19.47 181 GLU A O 1
ATOM 1368 N N . ALA A 1 182 ? 10.753 12.204 10.157 1.00 14.23 182 ALA A N 1
ATOM 1369 C CA . ALA A 1 182 ? 11.742 12.418 9.112 1.00 16.78 182 ALA A CA 1
ATOM 1370 C C . ALA A 1 182 ? 11.701 11.248 8.096 1.00 20.38 182 ALA A C 1
ATOM 1371 O O . ALA A 1 182 ? 11.698 11.461 6.880 1.00 20.29 182 ALA A O 1
ATOM 1373 N N . ALA A 1 183 ? 11.685 10.011 8.611 1.00 15.26 183 ALA A N 1
ATOM 1374 C CA . ALA A 1 183 ? 11.639 8.822 7.745 1.00 14.26 183 ALA A CA 1
ATOM 1375 C C . ALA A 1 183 ? 10.415 8.819 6.830 1.00 17.14 183 ALA A C 1
ATOM 1376 O O . ALA A 1 183 ? 10.513 8.436 5.662 1.00 16.15 183 ALA A O 1
ATOM 1378 N N . LYS A 1 184 ? 9.270 9.247 7.375 1.00 14.62 184 LYS A N 1
ATOM 1379 C CA . LYS A 1 184 ? 8.046 9.329 6.611 1.00 16.50 184 LYS A CA 1
ATOM 1380 C C . LYS A 1 184 ? 8.252 10.218 5.394 1.00 19.98 184 LYS A C 1
ATOM 1381 O O . LYS A 1 184 ? 7.866 9.862 4.298 1.00 16.56 184 LYS A O 1
ATOM 1387 N N . MET A 1 185 ? 8.881 11.374 5.580 1.00 15.81 185 MET A N 1
ATOM 1388 C CA . MET A 1 185 ? 9.091 12.298 4.466 1.00 19.16 185 MET A CA 1
ATOM 1389 C C . MET A 1 185 ? 10.099 11.825 3.478 1.00 14.21 185 MET A C 1
ATOM 1390 O O . MET A 1 185 ? 9.943 12.015 2.298 1.00 15.40 185 MET A O 1
ATOM 1395 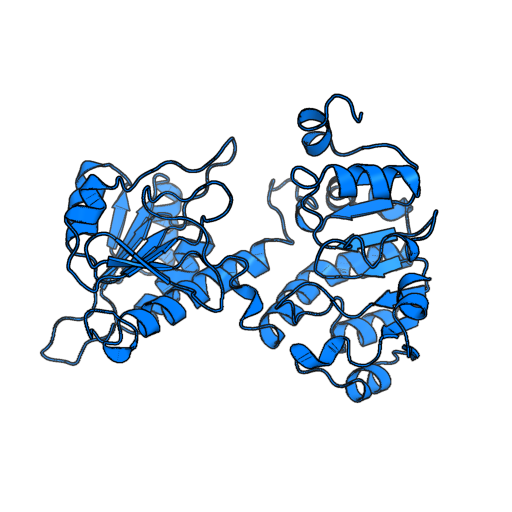N N . ALA A 1 186 ? 11.170 11.221 3.965 1.00 13.31 186 ALA A N 1
ATOM 1396 C CA . ALA A 1 186 ? 12.208 10.774 3.087 1.00 12.78 186 ALA A CA 1
ATOM 1397 C C . ALA A 1 186 ? 11.696 9.682 2.226 1.00 19.27 186 ALA A C 1
ATOM 1398 O O . ALA A 1 186 ? 12.042 9.585 1.067 1.00 18.58 186 ALA A O 1
ATOM 1400 N N . VAL A 1 187 ? 10.897 8.830 2.800 1.00 15.03 187 VAL A N 1
ATOM 1401 C CA . VAL A 1 187 ? 10.348 7.745 2.054 1.00 11.53 187 VAL A CA 1
ATOM 1402 C C . VAL A 1 187 ? 9.390 8.317 0.989 1.00 18.48 187 VAL A C 1
ATOM 1403 O O . VAL A 1 187 ? 9.386 7.892 -0.161 1.00 16.45 187 VAL A O 1
ATOM 1407 N N . GLY A 1 188 ? 8.634 9.320 1.376 1.00 18.74 188 GLY A N 1
ATOM 1408 C CA . GLY A 1 188 ? 7.699 9.959 0.474 1.00 16.49 188 GLY A CA 1
ATOM 1409 C C . GLY A 1 188 ? 8.394 10.601 -0.750 1.00 18.89 188 GLY A C 1
ATOM 1410 O O . GLY A 1 188 ? 7.837 10.624 -1.802 1.00 14.85 188 GLY A O 1
ATOM 1411 N N . LEU A 1 189 ? 9.593 11.146 -0.570 1.00 16.31 189 LEU A N 1
ATOM 1412 C CA . LEU A 1 189 ? 10.359 11.706 -1.676 1.00 18.29 189 LEU A CA 1
ATOM 1413 C C . LEU A 1 189 ? 11.093 10.616 -2.514 1.00 22.07 189 LEU A C 1
ATOM 1414 O O . LEU A 1 189 ? 11.720 10.933 -3.507 1.00 18.51 189 LEU A O 1
ATOM 1419 N N . GLY A 1 190 ? 11.067 9.351 -2.059 1.00 15.75 190 GLY A N 1
ATOM 1420 C CA . GLY A 1 190 ? 11.685 8.251 -2.821 1.00 15.47 190 GLY A CA 1
ATOM 1421 C C . GLY A 1 190 ? 13.096 7.838 -2.392 1.00 12.31 190 GLY A C 1
ATOM 1422 O O . GLY A 1 190 ? 13.745 7.059 -3.069 1.00 16.62 190 GLY A O 1
ATOM 1423 N N . ALA A 1 191 ? 13.595 8.382 -1.302 1.00 11.74 191 ALA A N 1
ATOM 1424 C CA . ALA A 1 191 ? 14.968 8.098 -0.903 1.00 9.09 191 ALA A CA 1
ATOM 1425 C C . ALA A 1 191 ? 15.165 6.667 -0.360 1.00 18.73 191 ALA A C 1
ATOM 1426 O O . ALA A 1 191 ? 14.184 5.992 0.047 1.00 19.27 191 ALA A O 1
ATOM 1428 N N . GLN A 1 192 ? 16.424 6.225 -0.275 1.00 22.80 192 GLN A N 1
ATOM 1429 C CA . GLN A 1 192 ? 16.749 4.948 0.408 1.00 21.93 192 GLN A CA 1
ATOM 1430 C C . GLN A 1 192 ? 17.000 5.373 1.842 1.00 21.57 192 GLN A C 1
ATOM 1431 O O . GLN A 1 192 ? 17.713 6.356 2.081 1.00 13.74 192 GLN A O 1
ATOM 1437 N N . VAL A 1 193 ? 16.315 4.719 2.784 1.00 23.36 193 VAL A N 1
ATOM 1438 C CA . VAL A 1 193 ? 16.357 5.149 4.168 1.00 15.11 193 VAL A CA 1
ATOM 1439 C C . VAL A 1 193 ? 16.801 4.098 5.180 1.00 24.18 193 VAL A C 1
ATOM 1440 O O . VAL A 1 193 ? 16.313 2.942 5.170 1.00 19.23 193 VAL A O 1
ATOM 1444 N N . GLN A 1 194 ? 17.687 4.542 6.089 1.00 12.78 194 GLN A N 1
ATOM 1445 C CA . GLN A 1 194 ? 18.153 3.740 7.216 1.00 16.36 194 GLN A CA 1
ATOM 1446 C C . GLN A 1 194 ? 17.884 4.471 8.523 1.00 26.64 194 GLN A C 1
ATOM 1447 O O . GLN A 1 194 ? 18.183 5.637 8.640 1.00 24.04 194 GLN A O 1
ATOM 1453 N N . ILE A 1 195 ? 17.336 3.781 9.509 1.00 19.45 195 ILE A N 1
ATOM 1454 C CA . ILE A 1 195 ? 17.132 4.400 10.806 1.00 18.15 195 ILE A CA 1
ATOM 1455 C C . ILE A 1 195 ? 17.907 3.586 11.816 1.00 21.24 195 ILE A C 1
ATOM 1456 O O . ILE A 1 195 ? 17.793 2.349 11.836 1.00 19.87 195 ILE A O 1
ATOM 1461 N N . PHE A 1 196 ? 18.619 4.266 12.702 1.00 24.57 196 PHE A N 1
ATOM 1462 C CA . PHE A 1 196 ? 19.340 3.579 13.769 1.00 15.24 196 PHE A CA 1
ATOM 1463 C C . PHE A 1 196 ? 18.689 3.911 15.062 1.00 23.19 196 PHE A C 1
ATOM 1464 O O . PHE A 1 196 ? 18.335 5.050 15.295 1.00 21.43 196 PHE A O 1
ATOM 1472 N N . ASP A 1 197 ? 18.580 2.938 15.949 1.00 17.76 197 ASP A N 1
ATOM 1473 C CA . ASP A 1 197 ? 18.126 3.208 17.295 1.00 15.36 197 ASP A CA 1
ATOM 1474 C C . ASP A 1 197 ? 18.719 2.170 18.235 1.00 27.43 197 ASP A C 1
ATOM 1475 O O . ASP A 1 197 ? 19.127 1.126 17.789 1.00 21.43 197 ASP A O 1
ATOM 1480 N N . ILE A 1 198 ? 18.799 2.479 19.524 1.00 23.96 198 ILE A N 1
ATOM 1481 C CA . ILE A 1 198 ? 19.365 1.512 20.476 1.00 29.26 198 ILE A CA 1
ATOM 1482 C C . ILE A 1 198 ? 18.255 0.708 21.112 1.00 23.75 198 ILE A C 1
ATOM 1483 O O . ILE A 1 198 ? 18.510 -0.258 21.821 1.00 28.47 198 ILE A O 1
ATOM 1488 N N . ASN A 1 199 ? 17.021 1.112 20.882 1.00 20.43 199 ASN A N 1
ATOM 1489 C CA . ASN A 1 199 ? 15.895 0.418 21.481 1.00 20.26 199 ASN A CA 1
ATOM 1490 C C . ASN A 1 199 ? 15.257 -0.537 20.491 1.00 22.55 199 ASN A C 1
ATOM 1491 O O . ASN A 1 199 ? 14.599 -0.137 19.548 1.00 22.91 199 ASN A O 1
ATOM 1496 N N . VAL A 1 200 ? 15.463 -1.810 20.694 1.00 16.67 200 VAL A N 1
ATOM 1497 C CA . VAL A 1 200 ? 14.962 -2.762 19.732 1.00 22.34 200 VAL A CA 1
ATOM 1498 C C . VAL A 1 200 ? 13.425 -2.806 19.622 1.00 33.86 200 VAL A C 1
ATOM 1499 O O . VAL A 1 200 ? 12.854 -3.025 18.563 1.00 28.62 200 VAL A O 1
ATOM 1503 N N . GLU A 1 201 ? 12.774 -2.605 20.734 1.00 20.74 201 GLU A N 1
ATOM 1504 C CA . GLU A 1 201 ? 11.371 -2.635 20.754 1.00 20.01 201 GLU A CA 1
ATOM 1505 C C . GLU A 1 201 ? 10.828 -1.435 19.935 1.00 19.77 201 GLU A C 1
ATOM 1506 O O . GLU A 1 201 ? 9.821 -1.542 19.244 1.00 24.19 201 GLU A O 1
ATOM 1512 N N . ARG A 1 202 ? 11.532 -0.320 19.963 1.00 19.58 202 ARG A N 1
ATOM 1513 C CA . ARG A 1 202 ? 11.128 0.815 19.135 1.00 17.15 202 ARG A CA 1
ATOM 1514 C C . ARG A 1 202 ? 11.304 0.384 17.649 1.00 14.23 202 ARG A C 1
ATOM 1515 O O . ARG A 1 202 ? 10.435 0.656 16.821 1.00 22.04 202 ARG A O 1
ATOM 1523 N N . LEU A 1 203 ? 12.441 -0.278 17.340 1.00 14.62 203 LEU A N 1
ATOM 1524 C CA . LEU A 1 203 ? 12.732 -0.787 15.964 1.00 20.82 203 LEU A CA 1
ATOM 1525 C C . LEU A 1 203 ? 11.628 -1.733 15.504 1.00 24.17 203 LEU A C 1
ATOM 1526 O O . LEU A 1 203 ? 11.131 -1.646 14.360 1.00 15.49 203 LEU A O 1
ATOM 1531 N N . SER A 1 204 ? 11.208 -2.636 16.391 1.00 13.79 204 SER A N 1
ATOM 1532 C CA . SER A 1 204 ? 10.116 -3.532 16.057 1.00 19.02 204 SER A CA 1
ATOM 1533 C C . SER A 1 204 ? 8.804 -2.749 15.701 1.00 19.11 204 SER A C 1
ATOM 1534 O O . SER A 1 204 ? 8.071 -3.086 14.775 1.00 21.22 204 SER A O 1
ATOM 1537 N N . TYR A 1 205 ? 8.522 -1.725 16.474 1.00 16.37 205 TYR A N 1
ATOM 1538 C CA . TYR A 1 205 ? 7.353 -0.946 16.257 1.00 16.82 205 TYR A CA 1
ATOM 1539 C C . TYR A 1 205 ? 7.445 -0.218 14.908 1.00 19.05 205 TYR A C 1
ATOM 1540 O O . TYR A 1 205 ? 6.467 -0.090 14.167 1.00 18.30 205 TYR A O 1
ATOM 1549 N N . LEU A 1 206 ? 8.619 0.270 14.589 1.00 18.32 206 LEU A N 1
ATOM 1550 C CA . LEU A 1 206 ? 8.762 0.981 13.332 1.00 17.19 206 LEU A CA 1
ATOM 1551 C C . LEU A 1 206 ? 8.488 0.085 12.146 1.00 22.79 206 LEU A C 1
ATOM 1552 O O . LEU A 1 206 ? 8.050 0.556 11.099 1.00 20.92 206 LEU A O 1
ATOM 1557 N N . GLU A 1 207 ? 8.758 -1.199 12.310 1.00 15.84 207 GLU A N 1
ATOM 1558 C CA . GLU A 1 207 ? 8.524 -2.134 11.236 1.00 14.19 207 GLU A CA 1
ATOM 1559 C C . GLU A 1 207 ? 7.057 -2.228 10.974 1.00 19.22 207 GLU A C 1
ATOM 1560 O O . GLU A 1 207 ? 6.632 -2.456 9.847 1.00 17.87 207 GLU A O 1
ATOM 1566 N N . THR A 1 208 ? 6.247 -2.024 12.010 1.00 18.68 208 THR A N 1
ATOM 1567 C CA . THR A 1 208 ? 4.808 -2.064 11.790 1.00 18.10 208 THR A CA 1
ATOM 1568 C C . THR A 1 208 ? 4.368 -0.822 10.958 1.00 24.58 208 THR A C 1
ATOM 1569 O O . THR A 1 208 ? 3.389 -0.850 10.253 1.00 23.25 208 THR A O 1
ATOM 1573 N N . LEU A 1 209 ? 5.127 0.244 11.024 1.00 20.76 209 LEU A N 1
ATOM 1574 C CA . LEU A 1 209 ? 4.781 1.420 10.264 1.00 17.67 209 LEU A CA 1
ATOM 1575 C C . LEU A 1 209 ? 5.299 1.366 8.857 1.00 26.61 209 LEU A C 1
ATOM 1576 O O . LEU A 1 209 ? 4.623 1.794 7.958 1.00 27.80 209 LEU A O 1
ATOM 1581 N N . PHE A 1 210 ? 6.549 0.947 8.677 1.00 19.47 210 PHE A N 1
ATOM 1582 C CA . PHE A 1 210 ? 7.184 0.998 7.335 1.00 18.31 210 PHE A CA 1
ATOM 1583 C C . PHE A 1 210 ? 7.319 -0.295 6.589 1.00 31.78 210 PHE A C 1
ATOM 1584 O O . PHE A 1 210 ? 7.713 -0.300 5.418 1.00 18.99 210 PHE A O 1
ATOM 1592 N N . GLY A 1 211 ? 7.096 -1.408 7.268 1.00 20.47 211 GLY A N 1
ATOM 1593 C CA . GLY A 1 211 ? 7.334 -2.677 6.610 1.00 21.11 211 GLY A CA 1
ATOM 1594 C C . GLY A 1 211 ? 8.853 -2.789 6.262 1.00 16.17 211 GLY A C 1
ATOM 1595 O O . GLY A 1 211 ? 9.730 -2.300 6.997 1.00 40.56 211 GLY A O 1
ATOM 1596 N N . SER A 1 212 ? 9.140 -3.393 5.120 1.00 18.53 212 SER A N 1
ATOM 1597 C CA . SER A 1 212 ? 10.519 -3.603 4.658 1.00 15.79 212 SER A CA 1
ATOM 1598 C C . SER A 1 212 ? 11.066 -2.430 3.746 1.00 18.53 212 SER A C 1
ATOM 1599 O O . SER A 1 212 ? 12.072 -2.572 3.089 1.00 18.53 212 SER A O 1
ATOM 1602 N N . ARG A 1 213 ? 10.368 -1.304 3.721 1.00 16.31 213 ARG A N 1
ATOM 1603 C CA . ARG A 1 213 ? 10.727 -0.190 2.874 1.00 14.96 213 ARG A CA 1
ATOM 1604 C C . ARG A 1 213 ? 11.893 0.592 3.450 1.00 16.99 213 ARG A C 1
ATOM 1605 O O . ARG A 1 213 ? 12.612 1.242 2.745 1.00 23.61 213 ARG A O 1
ATOM 1613 N N . VAL A 1 214 ? 12.060 0.528 4.747 1.00 17.83 214 VAL A N 1
ATOM 1614 C CA . VAL A 1 214 ? 13.133 1.250 5.428 1.00 20.83 214 VAL A CA 1
ATOM 1615 C C . VAL A 1 214 ? 14.049 0.235 6.055 1.00 16.67 214 VAL A C 1
ATOM 1616 O O . VAL A 1 214 ? 13.583 -0.783 6.500 1.00 19.98 214 VAL A O 1
ATOM 1620 N N . GLU A 1 215 ? 15.349 0.513 6.113 1.00 19.67 215 GLU A N 1
ATOM 1621 C CA . GLU A 1 215 ? 16.270 -0.387 6.815 1.00 19.45 215 GLU A CA 1
ATOM 1622 C C . GLU A 1 215 ? 16.303 0.029 8.302 1.00 14.60 215 GLU A C 1
ATOM 1623 O O . GLU A 1 215 ? 16.528 1.209 8.628 1.00 18.73 215 GLU A O 1
ATOM 1629 N N . LEU A 1 216 ? 16.006 -0.923 9.179 1.00 22.67 216 LEU A N 1
ATOM 1630 C C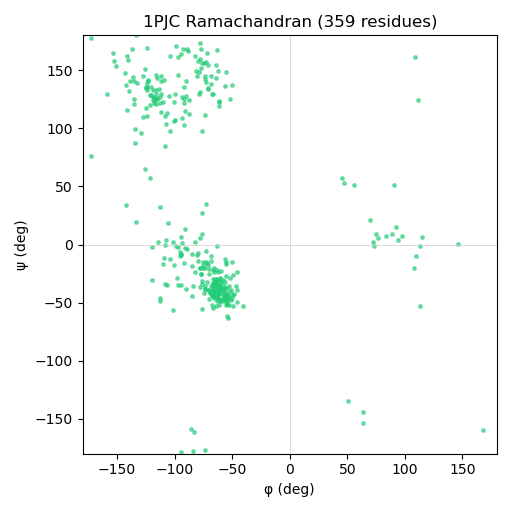A . LEU A 1 216 ? 15.922 -0.677 10.622 1.00 16.55 216 LEU A CA 1
ATOM 1631 C C . LEU A 1 216 ? 17.129 -1.345 11.305 1.00 22.66 216 LEU A C 1
ATOM 1632 O O . LEU A 1 216 ? 17.263 -2.571 11.297 1.00 20.78 216 LEU A O 1
ATOM 1637 N N . LEU A 1 217 ? 18.035 -0.509 11.800 1.00 21.02 217 LEU A N 1
ATOM 1638 C CA . LEU A 1 217 ? 19.323 -0.956 12.267 1.00 20.31 217 LEU A CA 1
ATOM 1639 C C . LEU A 1 217 ? 19.645 -0.583 13.698 1.00 19.98 217 LEU A C 1
ATOM 1640 O O . LEU A 1 217 ? 19.367 0.543 14.159 1.00 22.02 217 LEU A O 1
ATOM 1645 N N . TYR A 1 218 ? 20.247 -1.544 14.404 1.00 23.66 218 TYR A N 1
ATOM 1646 C CA . TYR A 1 218 ? 20.668 -1.349 15.794 1.00 17.04 218 TYR A CA 1
ATOM 1647 C C . TYR A 1 218 ? 21.858 -0.410 15.869 1.00 12.38 218 TYR A C 1
ATOM 1648 O O . TYR A 1 218 ? 22.833 -0.522 15.090 1.00 19.69 218 TYR A O 1
ATOM 1657 N N . SER A 1 219 ? 21.778 0.534 16.791 1.00 19.09 219 SER A N 1
ATOM 1658 C CA . SER A 1 219 ? 22.781 1.558 16.882 1.00 20.06 219 SER A CA 1
ATOM 1659 C C . SER A 1 219 ? 24.090 1.115 17.505 1.00 36.61 219 SER A C 1
ATOM 1660 O O . SER A 1 219 ? 24.228 1.065 18.718 1.00 32.27 219 SER A O 1
ATOM 1663 N N . ASN A 1 220 ? 25.048 0.787 16.670 1.00 28.68 220 ASN A N 1
ATOM 1664 C CA . ASN A 1 220 ? 26.370 0.435 17.138 1.00 35.35 220 ASN A CA 1
ATOM 1665 C C . ASN A 1 220 ? 27.392 1.118 16.252 1.00 30.74 220 ASN A C 1
ATOM 1666 O O . ASN A 1 220 ? 27.133 1.390 15.049 1.00 29.44 220 ASN A O 1
ATOM 1671 N N . SER A 1 221 ? 28.488 1.535 16.876 1.00 24.72 221 SER A N 1
ATOM 1672 C CA . SER A 1 221 ? 29.512 2.321 16.210 1.00 25.11 221 SER A CA 1
ATOM 1673 C C . SER A 1 221 ? 29.968 1.754 14.869 1.00 32.26 221 SER A C 1
ATOM 1674 O O . SER A 1 221 ? 30.109 2.479 13.886 1.00 32.68 221 SER A O 1
ATOM 1677 N N . ALA A 1 222 ? 30.168 0.461 14.820 1.00 22.23 222 ALA A N 1
ATOM 1678 C CA . ALA A 1 222 ? 30.581 -0.184 13.609 1.00 29.30 222 ALA A CA 1
ATOM 1679 C C . ALA A 1 222 ? 29.654 0.081 12.410 1.00 45.05 222 ALA A C 1
ATOM 1680 O O . ALA A 1 222 ? 30.127 0.396 11.347 1.00 29.58 222 ALA A O 1
ATOM 1682 N N . GLU A 1 223 ? 28.346 -0.143 12.572 1.00 32.45 223 GLU A N 1
ATOM 1683 C CA . GLU A 1 223 ? 27.402 0.035 11.467 1.00 25.70 223 GLU A CA 1
ATOM 1684 C C . GLU A 1 223 ? 27.199 1.514 11.205 1.00 23.94 223 GLU A C 1
ATOM 1685 O O . GLU A 1 223 ? 27.128 1.946 10.061 1.00 32.85 223 GLU A O 1
ATOM 1691 N N . ILE A 1 224 ? 27.206 2.307 12.256 1.00 19.49 224 ILE A N 1
ATOM 1692 C CA . ILE A 1 224 ? 27.071 3.734 12.077 1.00 22.32 224 ILE A CA 1
ATOM 1693 C C . ILE A 1 224 ? 28.140 4.281 11.154 1.00 27.69 224 ILE A C 1
ATOM 1694 O O . ILE A 1 224 ? 27.857 5.004 10.215 1.00 23.88 224 ILE A O 1
ATOM 1699 N N . GLU A 1 225 ? 29.375 3.898 11.408 1.00 28.55 225 GLU A N 1
ATOM 1700 C CA . GLU A 1 225 ? 30.487 4.344 10.597 1.00 27.85 225 GLU A CA 1
ATOM 1701 C C . GLU A 1 225 ? 30.282 4.056 9.116 1.00 23.30 225 GLU A C 1
ATOM 1702 O O . GLU A 1 225 ? 30.558 4.876 8.275 1.00 31.14 225 GLU A O 1
ATOM 1708 N N . THR A 1 226 ? 29.883 2.856 8.796 1.00 20.53 226 THR A N 1
ATOM 1709 C CA . THR A 1 226 ? 29.705 2.504 7.395 1.00 31.86 226 THR A CA 1
ATOM 1710 C C . THR A 1 226 ? 28.564 3.257 6.748 1.00 29.80 226 THR A C 1
ATOM 1711 O O . THR A 1 226 ? 28.655 3.719 5.622 1.00 31.53 226 THR A O 1
ATOM 1715 N N . ALA A 1 227 ? 27.463 3.343 7.462 1.00 27.17 227 ALA A N 1
ATOM 1716 C CA . ALA A 1 227 ? 26.320 3.971 6.911 1.00 20.01 227 ALA A CA 1
ATOM 1717 C C . ALA A 1 227 ? 26.560 5.435 6.694 1.00 20.54 227 ALA A C 1
ATOM 1718 O O . ALA A 1 227 ? 26.246 5.969 5.676 1.00 24.49 227 ALA A O 1
ATOM 1720 N N . VAL A 1 228 ? 27.152 6.084 7.654 1.00 21.20 228 VAL A N 1
ATOM 1721 C CA . VAL A 1 228 ? 27.336 7.499 7.543 1.00 19.06 228 VAL A CA 1
ATOM 1722 C C . VAL A 1 228 ? 28.231 7.910 6.407 1.00 40.49 228 VAL A C 1
ATOM 1723 O O . VAL A 1 228 ? 28.047 8.977 5.785 1.00 25.70 228 VAL A O 1
ATOM 1727 N N . ALA A 1 229 ? 29.197 7.073 6.117 1.00 26.70 229 ALA A N 1
ATOM 1728 C CA . ALA A 1 229 ? 30.132 7.366 5.059 1.00 29.08 229 ALA A CA 1
ATOM 1729 C C . ALA A 1 229 ? 29.456 7.406 3.684 1.00 25.09 229 ALA A C 1
ATOM 1730 O O . ALA A 1 229 ? 29.903 8.107 2.795 1.00 30.48 229 ALA A O 1
ATOM 1732 N N . GLU A 1 230 ? 28.385 6.628 3.528 1.00 23.31 230 GLU A N 1
ATOM 1733 C CA . GLU A 1 230 ? 27.644 6.555 2.265 1.00 24.82 230 GLU A CA 1
ATOM 1734 C C . GLU A 1 230 ? 26.419 7.528 2.172 1.00 21.91 230 GLU A C 1
ATOM 1735 O O . GLU A 1 230 ? 25.681 7.518 1.191 1.00 28.90 230 GLU A O 1
ATOM 1741 N N . ALA A 1 231 ? 26.186 8.335 3.201 1.00 22.22 231 ALA A N 1
ATOM 1742 C CA . ALA A 1 231 ? 24.985 9.174 3.224 1.00 29.58 231 ALA A CA 1
ATOM 1743 C C . ALA A 1 231 ? 25.072 10.414 2.436 1.00 25.75 231 ALA A C 1
ATOM 1744 O O . ALA A 1 231 ? 26.102 11.080 2.424 1.00 23.91 231 ALA A O 1
ATOM 1746 N N . ASP A 1 232 ? 23.934 10.787 1.854 1.00 19.03 232 ASP A N 1
ATOM 1747 C CA . ASP A 1 232 ? 23.829 12.061 1.172 1.00 16.29 232 ASP A CA 1
ATOM 1748 C C . ASP A 1 232 ? 23.264 13.024 2.190 1.00 18.87 232 ASP A C 1
ATOM 1749 O O . ASP A 1 232 ? 23.552 14.216 2.131 1.00 19.52 232 ASP A O 1
ATOM 1754 N N . LEU A 1 233 ? 22.375 12.516 3.068 1.00 18.08 233 LEU A N 1
ATOM 1755 C CA . LEU A 1 233 ? 21.683 13.343 4.039 1.00 16.23 233 LEU A CA 1
ATOM 1756 C C . LEU A 1 233 ? 21.704 12.643 5.371 1.00 16.64 233 LEU A C 1
ATOM 1757 O O . LEU A 1 233 ? 21.158 11.563 5.503 1.00 21.36 233 LEU A O 1
ATOM 1762 N N . LEU A 1 234 ? 22.279 13.295 6.367 1.00 21.58 234 LEU A N 1
ATOM 1763 C CA . LEU A 1 234 ? 22.358 12.723 7.692 1.00 15.34 234 LEU A CA 1
ATOM 1764 C C . LEU A 1 234 ? 21.486 13.550 8.605 1.00 12.71 234 LEU A C 1
ATOM 1765 O O . LEU A 1 234 ? 21.615 14.765 8.675 1.00 19.78 234 LEU A O 1
ATOM 1770 N N . ILE A 1 235 ? 20.580 12.888 9.304 1.00 19.80 235 ILE A N 1
ATOM 1771 C CA . ILE A 1 235 ? 19.692 13.600 10.224 1.00 16.20 235 ILE A CA 1
ATOM 1772 C C . ILE A 1 235 ? 19.907 13.113 11.646 1.00 19.98 235 ILE A C 1
ATOM 1773 O O . ILE A 1 235 ? 19.725 11.927 11.932 1.00 19.03 235 ILE A O 1
ATOM 1778 N N . GLY A 1 236 ? 20.260 14.035 12.536 1.00 19.75 236 GLY A N 1
ATOM 1779 C CA . GLY A 1 236 ? 20.459 13.710 13.950 1.00 21.87 236 GLY A CA 1
ATOM 1780 C C . GLY A 1 236 ? 19.144 13.935 14.694 1.00 21.80 236 GLY A C 1
ATOM 1781 O O . GLY A 1 236 ? 18.615 15.039 14.686 1.00 26.89 236 GLY A O 1
ATOM 1782 N N . ALA A 1 237 ? 18.636 12.887 15.337 1.00 17.52 237 ALA A N 1
ATOM 1783 C CA . ALA A 1 237 ? 17.325 12.915 16.029 1.00 20.86 237 ALA A CA 1
ATOM 1784 C C . ALA A 1 237 ? 17.338 12.109 17.336 1.00 23.92 237 ALA A C 1
ATOM 1785 O O . ALA A 1 237 ? 16.296 11.494 17.732 1.00 23.27 237 ALA A O 1
ATOM 1787 N N . VAL A 1 238 ? 18.500 12.128 18.001 1.00 36.39 238 VAL A N 1
ATOM 1788 C CA . VAL A 1 238 ? 18.727 11.399 19.261 1.00 28.89 238 VAL A CA 1
ATOM 1789 C C . VAL A 1 238 ? 18.393 12.207 20.518 1.00 100.00 238 VAL A C 1
ATOM 1790 O O . VAL A 1 238 ? 18.650 13.405 20.609 1.00 31.84 238 VAL A O 1
ATOM 1794 N N . LEU A 1 239 ? 17.810 11.535 21.486 1.00 36.97 239 LEU A N 1
ATOM 1795 C CA . LEU A 1 239 ? 17.500 12.159 22.763 1.00 56.59 239 LEU A CA 1
ATOM 1796 C C . LEU A 1 239 ? 17.742 11.142 23.853 1.00 100.00 239 LEU A C 1
ATOM 1797 O O . LEU A 1 239 ? 17.408 9.970 23.708 1.00 53.46 239 LEU A O 1
ATOM 1802 N N . VAL A 1 240 ? 18.358 11.592 24.935 1.00 100.00 240 VAL A N 1
ATOM 1803 C CA . VAL A 1 240 ? 18.655 10.740 26.080 1.00 52.66 240 VAL A CA 1
ATOM 1804 C C . VAL A 1 240 ? 18.259 11.554 27.302 1.00 100.00 240 VAL A C 1
ATOM 1805 O O . VAL A 1 240 ? 18.688 12.706 27.448 1.00 100.00 240 VAL A O 1
ATOM 1809 N N . PRO A 1 241 ? 17.398 10.982 28.148 1.00 100.00 241 PRO A N 1
ATOM 1810 C CA . PRO A 1 241 ? 16.865 11.695 29.329 1.00 100.00 241 PRO A CA 1
ATOM 1811 C C . PRO A 1 241 ? 17.850 12.342 30.356 1.00 100.00 241 PRO A C 1
ATOM 1812 O O . PRO A 1 241 ? 17.849 13.583 30.553 1.00 100.00 241 PRO A O 1
ATOM 1816 N N . GLY A 1 242 ? 18.660 11.525 31.014 1.00 100.00 242 GLY A N 1
ATOM 1817 C CA . GLY A 1 242 ? 19.539 12.058 32.032 1.00 100.00 242 GLY A CA 1
ATOM 1818 C C . GLY A 1 242 ? 20.744 12.872 31.549 1.00 100.00 242 GLY A C 1
ATOM 1819 O O . GLY A 1 242 ? 21.799 12.818 32.187 1.00 100.00 242 GLY A O 1
ATOM 1820 N N . ARG A 1 243 ? 20.620 13.638 30.454 1.00 69.26 243 ARG A N 1
ATOM 1821 C CA . ARG A 1 243 ? 21.800 14.378 29.994 1.00 100.00 243 ARG A CA 1
ATOM 1822 C C . ARG A 1 243 ? 21.746 15.008 28.641 1.00 66.60 243 ARG A C 1
ATOM 1823 O O . ARG A 1 243 ? 20.686 15.230 28.087 1.00 100.00 243 ARG A O 1
ATOM 1831 N N . ARG A 1 244 ? 22.935 15.285 28.122 1.00 89.65 244 ARG A N 1
ATOM 1832 C CA . ARG A 1 244 ? 23.138 15.830 26.799 1.00 100.00 244 ARG A CA 1
ATOM 1833 C C . ARG A 1 244 ? 23.340 14.671 25.851 1.00 100.00 244 ARG A C 1
ATOM 1834 O O . ARG A 1 244 ? 23.521 13.513 26.281 1.00 57.98 244 ARG A O 1
ATOM 1842 N N . ALA A 1 245 ? 23.304 14.950 24.560 1.00 41.84 245 ALA A N 1
ATOM 1843 C CA . ALA A 1 245 ? 23.464 13.901 23.592 1.00 72.12 245 ALA A CA 1
ATOM 1844 C C . ALA A 1 245 ? 24.872 13.436 23.342 1.00 33.64 245 ALA A C 1
ATOM 1845 O O . ALA A 1 245 ? 25.861 14.173 23.448 1.00 91.23 245 ALA A O 1
ATOM 1847 N N . PRO A 1 246 ? 24.910 12.159 23.028 1.00 89.03 246 PRO A N 1
ATOM 1848 C CA . PRO A 1 246 ? 26.076 11.401 22.709 1.00 57.21 246 PRO A CA 1
ATOM 1849 C C . PRO A 1 246 ? 26.512 11.814 21.357 1.00 31.71 246 PRO A C 1
ATOM 1850 O O . PRO A 1 246 ? 25.674 12.119 20.492 1.00 43.92 246 PRO A O 1
ATOM 1854 N N . ILE A 1 247 ? 27.819 11.834 21.161 1.00 45.10 247 ILE A N 1
ATOM 1855 C CA . ILE A 1 247 ? 28.379 12.177 19.885 1.00 48.77 247 ILE A CA 1
ATOM 1856 C C . ILE A 1 247 ? 28.528 10.873 19.188 1.00 49.52 247 ILE A C 1
ATOM 1857 O O . ILE A 1 247 ? 29.392 10.071 19.524 1.00 54.50 247 ILE A O 1
ATOM 1862 N N . LEU A 1 248 ? 27.615 10.616 18.282 1.00 28.12 248 LEU A N 1
ATOM 1863 C CA . LEU A 1 248 ? 27.601 9.384 17.574 1.00 26.84 248 LEU A CA 1
ATOM 1864 C C . LEU A 1 248 ? 28.399 9.596 16.351 1.00 26.50 248 LEU A C 1
ATOM 1865 O O . LEU A 1 248 ? 28.767 8.642 15.680 1.00 33.79 248 LEU A O 1
ATOM 1870 N N . VAL A 1 249 ? 28.640 10.860 16.018 1.00 27.17 249 VAL A N 1
ATOM 1871 C CA . VAL A 1 249 ? 29.378 11.173 14.804 1.00 26.59 249 VAL A CA 1
ATOM 1872 C C . VAL A 1 249 ? 30.535 12.137 15.086 1.00 34.63 249 VAL A C 1
ATOM 1873 O O . VAL A 1 249 ? 30.347 13.370 15.127 1.00 32.45 249 VAL A O 1
ATOM 1877 N N . PRO A 1 250 ? 31.729 11.570 15.276 1.00 39.49 250 PRO A N 1
ATOM 1878 C CA . PRO A 1 250 ? 32.927 12.353 15.512 1.00 36.89 250 PRO A CA 1
ATOM 1879 C C . PRO A 1 250 ? 33.447 13.030 14.222 1.00 41.76 250 PRO A C 1
ATOM 1880 O O . PRO A 1 250 ? 33.177 12.603 13.115 1.00 25.22 250 PRO A O 1
ATOM 1884 N N . ALA A 1 251 ? 34.188 14.094 14.394 1.00 29.69 251 ALA A N 1
ATOM 1885 C CA . ALA A 1 251 ? 34.683 14.807 13.268 1.00 40.09 251 ALA A CA 1
ATOM 1886 C C . ALA A 1 251 ? 35.401 13.895 12.296 1.00 31.43 251 ALA A C 1
ATOM 1887 O O . ALA A 1 251 ? 35.435 14.144 11.080 1.00 39.18 251 ALA A O 1
ATOM 1889 N N . SER A 1 252 ? 35.979 12.834 12.817 1.00 41.80 252 SER A N 1
ATOM 1890 C CA . SER A 1 252 ? 36.721 11.912 11.970 1.00 39.13 252 SER A CA 1
ATOM 1891 C C . SER A 1 252 ? 35.784 11.188 11.000 1.00 35.85 252 SER A C 1
ATOM 1892 O O . SER A 1 252 ? 36.176 10.830 9.906 1.00 30.78 252 SER A O 1
ATOM 1895 N N . LEU A 1 253 ? 34.564 10.933 11.447 1.00 31.31 253 LEU A N 1
ATOM 1896 C CA . LEU A 1 253 ? 33.593 10.268 10.628 1.00 28.31 253 LEU A CA 1
ATOM 1897 C C . LEU A 1 253 ? 33.108 11.258 9.598 1.00 26.59 253 LEU A C 1
ATOM 1898 O O . LEU A 1 253 ? 32.937 10.922 8.438 1.00 38.04 253 LEU A O 1
ATOM 1903 N N . VAL A 1 254 ? 32.894 12.491 10.039 1.00 24.08 254 VAL A N 1
ATOM 1904 C CA . VAL A 1 254 ? 32.436 13.540 9.137 1.00 21.88 254 VAL A CA 1
ATOM 1905 C C . VAL A 1 254 ? 33.396 13.733 7.997 1.00 29.96 254 VAL A C 1
ATOM 1906 O O . VAL A 1 254 ? 33.005 13.925 6.854 1.00 29.35 254 VAL A O 1
ATOM 1910 N N . GLU A 1 255 ? 34.658 13.623 8.305 1.00 29.72 255 GLU A N 1
ATOM 1911 C CA . GLU A 1 255 ? 35.716 13.780 7.324 1.00 31.65 255 GLU A CA 1
ATOM 1912 C C . GLU A 1 255 ? 35.623 12.722 6.222 1.00 45.32 255 GLU A C 1
ATOM 1913 O O . GLU A 1 255 ? 36.162 12.894 5.125 1.00 38.55 255 GLU A O 1
ATOM 1919 N N . GLN A 1 256 ? 34.990 11.603 6.537 1.00 35.40 256 GLN A N 1
ATOM 1920 C CA . GLN A 1 256 ? 34.896 10.503 5.588 1.00 32.29 256 GLN A CA 1
ATOM 1921 C C . GLN A 1 256 ? 33.663 10.602 4.687 1.00 40.20 256 GLN A C 1
ATOM 1922 O O . GLN A 1 256 ? 33.485 9.788 3.793 1.00 37.73 256 GLN A O 1
ATOM 1928 N N . MET A 1 257 ? 32.817 11.593 4.928 1.00 26.08 257 MET A N 1
ATOM 1929 C CA . MET A 1 257 ? 31.617 11.756 4.130 1.00 23.69 257 MET A CA 1
ATOM 1930 C C . MET A 1 257 ? 31.886 12.421 2.781 1.00 33.93 257 MET A C 1
ATOM 1931 O O . MET A 1 257 ? 32.879 13.121 2.604 1.00 39.56 257 MET A O 1
ATOM 1936 N N . ARG A 1 258 ? 30.978 12.207 1.841 1.00 33.79 258 ARG A N 1
ATOM 1937 C CA . ARG A 1 258 ? 31.103 12.761 0.496 1.00 25.91 258 ARG A CA 1
ATOM 1938 C C . ARG A 1 258 ? 30.953 14.255 0.498 1.00 28.98 258 ARG A C 1
ATOM 1939 O O . ARG A 1 258 ? 30.143 14.810 1.245 1.00 29.90 258 ARG A O 1
ATOM 1947 N N . THR A 1 259 ? 31.699 14.918 -0.375 1.00 33.41 259 THR A N 1
ATOM 1948 C CA . THR A 1 259 ? 31.624 16.368 -0.474 1.00 28.66 259 THR A CA 1
ATOM 1949 C C . THR A 1 259 ? 30.241 16.789 -1.034 1.00 33.93 259 THR A C 1
ATOM 1950 O O . THR A 1 259 ? 29.754 16.240 -2.049 1.00 28.97 259 THR A O 1
ATOM 1954 N N . GLY A 1 260 ? 29.595 17.720 -0.348 1.00 20.62 260 GLY A N 1
ATOM 1955 C CA . GLY A 1 260 ? 28.327 18.181 -0.807 1.00 21.65 260 GLY A CA 1
ATOM 1956 C C . GLY A 1 260 ? 27.229 17.420 -0.143 1.00 34.06 260 GLY A C 1
ATOM 1957 O O . GLY A 1 260 ? 26.055 17.627 -0.458 1.00 25.85 260 GLY A O 1
ATOM 1958 N N . SER A 1 261 ? 27.596 16.543 0.786 1.00 24.04 261 SER A N 1
ATOM 1959 C CA . SER A 1 261 ? 26.584 15.816 1.523 1.00 18.12 261 SER A CA 1
ATOM 1960 C C . SER A 1 261 ? 26.114 16.750 2.649 1.00 28.05 261 SER A C 1
ATOM 1961 O O . SER A 1 261 ? 26.735 17.787 2.895 1.00 25.58 261 SER A O 1
ATOM 1964 N N . VAL A 1 262 ? 24.954 16.482 3.238 1.00 18.55 262 VAL A N 1
ATOM 1965 C CA . VAL A 1 262 ? 24.431 17.359 4.241 1.00 19.98 262 VAL A CA 1
ATOM 1966 C C . VAL A 1 262 ? 24.028 16.760 5.585 1.00 20.10 262 VAL A C 1
ATOM 1967 O O . VAL A 1 262 ? 23.549 15.641 5.673 1.00 20.68 262 VAL A O 1
ATOM 1971 N N . ILE A 1 263 ? 24.236 17.525 6.634 1.00 17.63 263 ILE A N 1
ATOM 1972 C CA . ILE A 1 263 ? 23.878 17.090 7.967 1.00 20.19 263 ILE A CA 1
ATOM 1973 C C . ILE A 1 263 ? 22.895 18.045 8.580 1.00 23.68 263 ILE A C 1
ATOM 1974 O O . ILE A 1 263 ? 23.130 19.251 8.600 1.00 23.95 263 ILE A O 1
ATOM 1979 N N . VAL A 1 264 ? 21.801 17.497 9.076 1.00 20.53 264 VAL A N 1
ATOM 1980 C CA . VAL A 1 264 ? 20.784 18.276 9.742 1.00 22.79 264 VAL A CA 1
ATOM 1981 C C . VAL A 1 264 ? 20.640 17.630 11.103 1.00 31.48 264 VAL A C 1
ATOM 1982 O O . VAL A 1 264 ? 20.179 16.503 11.213 1.00 35.35 264 VAL A O 1
ATOM 1986 N N . ASP A 1 265 ? 21.063 18.320 12.135 1.00 24.44 265 ASP A N 1
ATOM 1987 C CA . ASP A 1 265 ? 20.975 17.748 13.457 1.00 25.50 265 ASP A CA 1
ATOM 1988 C C . ASP A 1 265 ? 19.916 18.424 14.191 1.00 28.09 265 ASP A C 1
ATOM 1989 O O . ASP A 1 265 ? 20.084 19.560 14.644 1.00 27.46 265 ASP A O 1
ATOM 1994 N N . VAL A 1 266 ? 18.792 17.749 14.307 1.00 26.69 266 VAL A N 1
ATOM 1995 C CA . VAL A 1 266 ? 17.635 18.286 15.007 1.00 21.57 266 VAL A CA 1
ATOM 1996 C C . VAL A 1 266 ? 17.850 18.378 16.529 1.00 31.22 266 VAL A C 1
ATOM 1997 O O . VAL A 1 266 ? 17.219 19.185 17.224 1.00 31.79 266 VAL A O 1
ATOM 2001 N N . ALA A 1 267 ? 18.800 17.593 17.016 1.00 34.61 267 ALA A N 1
ATOM 2002 C CA . ALA A 1 267 ? 19.156 17.546 18.433 1.00 40.25 267 ALA A CA 1
ATOM 2003 C C . ALA A 1 267 ? 19.995 18.738 18.888 1.00 37.42 267 ALA A C 1
ATOM 2004 O O . ALA A 1 267 ? 20.748 18.606 19.825 1.00 48.38 267 ALA A O 1
ATOM 2006 N N . VAL A 1 268 ? 19.872 19.887 18.237 1.00 58.81 268 VAL A N 1
ATOM 2007 C CA . VAL A 1 268 ? 20.701 21.027 18.604 1.00 45.47 268 VAL A CA 1
ATOM 2008 C C . VAL A 1 268 ? 20.824 21.509 20.053 1.00 74.13 268 VAL A C 1
ATOM 2009 O O . VAL A 1 268 ? 21.909 21.928 20.439 1.00 100.00 268 VAL A O 1
ATOM 2013 N N . ASP A 1 269 ? 19.746 21.508 20.848 1.00 100.00 269 ASP A N 1
ATOM 2014 C CA . ASP A 1 269 ? 19.899 21.956 22.244 1.00 100.00 269 ASP A CA 1
ATOM 2015 C C . ASP A 1 269 ? 19.903 20.834 23.188 1.00 41.19 269 ASP A C 1
ATOM 2016 O O . ASP A 1 269 ? 18.873 20.267 23.530 1.00 100.00 269 ASP A O 1
ATOM 2021 N N . GLN A 1 270 ? 21.120 20.464 23.542 1.00 99.62 270 GLN A N 1
ATOM 2022 C CA . GLN A 1 270 ? 21.421 19.325 24.370 1.00 90.41 270 GLN A CA 1
ATOM 2023 C C . GLN A 1 270 ? 22.718 18.893 23.768 1.00 100.00 270 GLN A C 1
ATOM 2024 O O . GLN A 1 270 ? 23.341 17.935 24.214 1.00 100.00 270 GLN A O 1
ATOM 2030 N N . GLY A 1 271 ? 23.137 19.661 22.750 1.00 53.14 271 GLY A N 1
ATOM 2031 C CA . GLY A 1 271 ? 24.437 19.463 22.082 1.00 100.00 271 GLY A CA 1
ATOM 2032 C C . GLY A 1 271 ? 24.465 19.000 20.611 1.00 68.03 271 GLY A C 1
ATOM 2033 O O . GLY A 1 271 ? 25.172 19.591 19.779 1.00 100.00 271 GLY A O 1
ATOM 2034 N N . GLY A 1 272 ? 23.764 17.912 20.309 1.00 69.75 272 GLY A N 1
ATOM 2035 C CA . GLY A 1 272 ? 23.813 17.334 18.986 1.00 47.16 272 GLY A CA 1
ATOM 2036 C C . GLY A 1 272 ? 24.585 16.048 19.144 1.00 46.03 272 GLY A C 1
ATOM 2037 O O . GLY A 1 272 ? 25.270 15.846 20.135 1.00 46.77 272 GLY A O 1
ATOM 2038 N N . CYS A 1 273 ? 24.455 15.156 18.190 1.00 32.88 273 CYS A N 1
ATOM 2039 C CA . CYS A 1 273 ? 25.144 13.882 18.288 1.00 25.65 273 CYS A CA 1
ATOM 2040 C C . CYS A 1 273 ? 26.263 13.973 17.270 1.00 28.23 273 CYS A C 1
ATOM 2041 O O . CYS A 1 273 ? 26.991 13.009 17.014 1.00 28.99 273 CYS A O 1
ATOM 2044 N N . VAL A 1 274 ? 26.368 15.150 16.649 1.00 34.43 274 VAL A N 1
ATOM 2045 C CA . VAL A 1 274 ? 27.416 15.380 15.679 1.00 36.94 274 VAL A CA 1
ATOM 2046 C C . VAL A 1 274 ? 28.434 16.359 16.221 1.00 64.39 274 VAL A C 1
ATOM 2047 O O . VAL A 1 274 ? 28.112 17.496 16.598 1.00 39.71 274 VAL A O 1
ATOM 2051 N N . GLU A 1 275 ? 29.668 15.904 16.259 1.00 37.76 275 GLU A N 1
ATOM 2052 C CA . GLU A 1 275 ? 30.755 16.675 16.807 1.00 40.92 275 GLU A CA 1
ATOM 2053 C C . GLU A 1 275 ? 30.979 18.071 16.223 1.00 50.05 275 GLU A C 1
ATOM 2054 O O . GLU A 1 275 ? 31.185 19.046 16.972 1.00 43.22 275 GLU A O 1
ATOM 2060 N N . THR A 1 276 ? 30.965 18.154 14.890 1.00 40.03 276 THR A N 1
ATOM 2061 C CA . THR A 1 276 ? 31.239 19.408 14.146 1.00 32.02 276 THR A CA 1
ATOM 2062 C C . THR A 1 276 ? 30.062 20.378 14.000 1.00 29.86 276 THR A C 1
ATOM 2063 O O . THR A 1 276 ? 30.179 21.435 13.340 1.00 31.45 276 THR A O 1
ATOM 2067 N N . LEU A 1 277 ? 28.940 20.020 14.598 1.00 36.37 277 LEU A N 1
ATOM 2068 C CA . LEU A 1 277 ? 27.753 20.839 14.514 1.00 43.61 277 LEU A CA 1
ATOM 2069 C C . LEU A 1 277 ? 27.612 21.845 15.647 1.00 84.45 277 LEU A C 1
ATOM 2070 O O . LEU A 1 277 ? 27.798 21.507 16.819 1.00 45.73 277 LEU A O 1
ATOM 2075 N N . HIS A 1 278 ? 27.254 23.082 15.286 1.00 37.78 278 HIS A N 1
ATOM 2076 C CA . HIS A 1 278 ? 26.924 24.149 16.260 1.00 44.10 278 HIS A CA 1
ATOM 2077 C C . HIS A 1 278 ? 25.757 24.926 15.683 1.00 40.43 278 HIS A C 1
ATOM 2078 O O . HIS A 1 278 ? 25.471 24.812 14.487 1.00 40.23 278 HIS A O 1
ATOM 2085 N N . PRO A 1 279 ? 25.057 25.681 16.526 1.00 35.62 279 PRO A N 1
ATOM 2086 C CA . PRO A 1 279 ? 23.905 26.435 16.071 1.00 29.57 279 PRO A CA 1
ATOM 2087 C C . PRO A 1 279 ? 24.288 27.449 15.045 1.00 41.63 279 PRO A C 1
ATOM 2088 O O . PRO A 1 279 ? 25.414 27.966 15.035 1.00 39.03 279 PRO A O 1
ATOM 2092 N N . THR A 1 280 ? 23.357 27.718 14.141 1.00 49.51 280 THR A N 1
ATOM 2093 C CA . THR A 1 280 ? 23.598 28.665 13.070 1.00 44.02 280 THR A CA 1
ATOM 2094 C C . THR A 1 280 ? 22.568 29.751 13.074 1.00 100.00 280 THR A C 1
ATOM 2095 O O . THR A 1 280 ? 21.497 29.648 13.731 1.00 46.84 280 THR A O 1
ATOM 2099 N N . SER A 1 281 ? 22.859 30.762 12.270 1.00 72.37 281 SER A N 1
ATOM 2100 C CA . SER A 1 281 ? 22.003 31.916 12.098 1.00 100.00 281 SER A CA 1
ATOM 2101 C C . SER A 1 281 ? 20.881 31.668 11.084 1.00 54.46 281 SER A C 1
ATOM 2102 O O . SER A 1 281 ? 20.559 30.518 10.729 1.00 97.62 281 SER A O 1
ATOM 2105 N N . HIS A 1 282 ? 20.303 32.747 10.594 1.00 100.00 282 HIS A N 1
ATOM 2106 C CA . HIS A 1 282 ? 19.289 32.651 9.568 1.00 100.00 282 HIS A CA 1
ATOM 2107 C C . HIS A 1 282 ? 19.809 33.421 8.344 1.00 46.04 282 HIS A C 1
ATOM 2108 O O . HIS A 1 282 ? 19.545 33.060 7.195 1.00 56.47 282 HIS A O 1
ATOM 2115 N N . THR A 1 283 ? 20.602 34.444 8.610 1.00 100.00 283 THR A N 1
ATOM 2116 C CA . THR A 1 283 ? 21.275 35.193 7.561 1.00 100.00 283 THR A CA 1
ATOM 2117 C C . THR A 1 283 ? 22.483 34.307 7.122 1.00 100.00 283 THR A C 1
ATOM 2118 O O . THR A 1 283 ? 23.314 34.683 6.334 1.00 60.68 283 THR A O 1
ATOM 2122 N N . GLN A 1 284 ? 22.545 33.120 7.679 1.00 55.57 284 GLN A N 1
ATOM 2123 C CA . GLN A 1 284 ? 23.568 32.154 7.387 1.00 55.65 284 GLN A CA 1
ATOM 2124 C C . GLN A 1 284 ? 23.215 30.841 8.086 1.00 81.35 284 GLN A C 1
ATOM 2125 O O . GLN A 1 284 ? 23.725 30.523 9.140 1.00 95.81 284 GLN A O 1
ATOM 2131 N N . PRO A 1 285 ? 22.248 30.118 7.515 1.00 40.77 285 PRO A N 1
ATOM 2132 C CA . PRO A 1 285 ? 21.774 28.886 8.122 1.00 36.81 285 PRO A CA 1
ATOM 2133 C C . PRO A 1 285 ? 22.740 27.717 8.073 1.00 28.38 285 PRO A C 1
ATOM 2134 O O . PRO A 1 285 ? 22.588 26.753 8.817 1.00 38.10 285 PRO A O 1
ATOM 2138 N N . THR A 1 286 ? 23.741 27.778 7.216 1.00 33.41 286 THR A N 1
ATOM 2139 C CA . THR A 1 286 ? 24.617 26.656 7.108 1.00 33.17 286 THR A CA 1
ATOM 2140 C C . THR A 1 286 ? 26.066 27.074 7.034 1.00 43.45 286 THR A C 1
ATOM 2141 O O . THR A 1 286 ? 26.375 28.239 6.761 1.00 46.13 286 THR A O 1
ATOM 2145 N N . TYR A 1 287 ? 26.950 26.081 7.183 1.00 38.23 287 TYR A N 1
ATOM 2146 C CA . TYR A 1 287 ? 28.397 26.258 7.034 1.00 35.80 287 TYR A CA 1
ATOM 2147 C C . TYR A 1 287 ? 28.960 24.907 6.625 1.00 35.81 287 TYR A C 1
ATOM 2148 O O . TYR A 1 287 ? 28.276 23.900 6.740 1.00 30.31 287 TYR A O 1
ATOM 2157 N N . GLU A 1 288 ? 30.199 24.903 6.142 1.00 28.28 288 GLU A N 1
ATOM 2158 C CA . GLU A 1 288 ? 30.845 23.704 5.693 1.00 33.32 288 GLU A CA 1
ATOM 2159 C C . GLU A 1 288 ? 32.032 23.332 6.516 1.00 38.69 288 GLU A C 1
ATOM 2160 O O . GLU A 1 288 ? 32.825 24.181 6.902 1.00 86.62 288 GLU A O 1
ATOM 2166 N N . VAL A 1 289 ? 32.202 22.032 6.701 1.00 39.75 289 VAL A N 1
ATOM 2167 C CA . VAL A 1 289 ? 33.346 21.490 7.384 1.00 30.37 289 VAL A CA 1
ATOM 2168 C C . VAL A 1 289 ? 33.643 20.259 6.582 1.00 39.23 289 VAL A C 1
ATOM 2169 O O . VAL A 1 289 ? 32.802 19.371 6.520 1.00 36.20 289 VAL A O 1
ATOM 2173 N N . PHE A 1 290 ? 34.810 20.216 5.925 1.00 39.36 290 PHE A N 1
ATOM 2174 C CA . PHE A 1 290 ? 35.204 19.065 5.075 1.00 36.67 290 PHE A CA 1
ATOM 2175 C C . PHE A 1 290 ? 34.352 18.954 3.761 1.00 33.09 290 PHE A C 1
ATOM 2176 O O . PHE A 1 290 ? 34.262 17.882 3.152 1.00 41.05 290 PHE A O 1
ATOM 2184 N N . GLY A 1 291 ? 33.731 20.055 3.348 1.00 28.39 291 GLY A N 1
ATOM 2185 C CA . GLY A 1 291 ? 32.920 20.057 2.136 1.00 51.79 291 GLY A CA 1
ATOM 2186 C C . GLY A 1 291 ? 31.515 19.551 2.404 1.00 24.75 291 GLY A C 1
ATOM 2187 O O . GLY A 1 291 ? 30.742 19.317 1.484 1.00 33.75 291 GLY A O 1
ATOM 2188 N N . VAL A 1 292 ? 31.221 19.344 3.681 1.00 35.64 292 VAL A N 1
ATOM 2189 C CA . VAL A 1 292 ? 29.929 18.823 4.114 1.00 27.02 292 VAL A CA 1
ATOM 2190 C C . VAL A 1 292 ? 29.143 19.954 4.701 1.00 30.07 292 VAL A C 1
ATOM 2191 O O . VAL A 1 292 ? 29.618 20.681 5.561 1.00 30.49 292 VAL A O 1
ATOM 2195 N N . VAL A 1 293 ? 27.935 20.119 4.216 1.00 24.47 293 VAL A N 1
ATOM 2196 C CA . VAL A 1 293 ? 27.082 21.214 4.636 1.00 21.94 293 VAL A CA 1
ATOM 2197 C C . VAL A 1 293 ? 26.427 20.959 5.974 1.00 26.52 293 VAL A C 1
ATOM 2198 O O . VAL A 1 293 ? 25.783 19.939 6.164 1.00 28.31 293 VAL A O 1
ATOM 2202 N N . HIS A 1 294 ? 26.539 21.918 6.875 1.00 19.03 294 HIS A N 1
ATOM 2203 C CA . HIS A 1 294 ? 25.960 21.808 8.202 1.00 23.40 294 HIS A CA 1
ATOM 2204 C C . HIS A 1 294 ? 24.866 22.790 8.390 1.00 33.72 294 HIS A C 1
ATOM 2205 O O . HIS A 1 294 ? 25.050 23.964 8.132 1.00 26.48 294 HIS A O 1
ATOM 2212 N N . TYR A 1 295 ? 23.762 22.298 8.938 1.00 30.99 295 TYR A N 1
ATOM 2213 C CA . TYR A 1 295 ? 22.548 23.082 9.244 1.00 43.51 295 TYR A CA 1
ATOM 2214 C C . TYR A 1 295 ? 22.225 22.888 10.746 1.00 29.02 295 TYR A C 1
ATOM 2215 O O . TYR A 1 295 ? 21.992 21.731 11.239 1.00 32.20 295 TYR A O 1
ATOM 2224 N N . GLY A 1 296 ? 22.278 24.003 11.485 1.00 51.53 296 GLY A N 1
ATOM 2225 C CA . GLY A 1 296 ? 22.079 23.970 12.927 1.00 86.07 296 GLY A CA 1
ATOM 2226 C C . GLY A 1 296 ? 21.141 25.036 13.456 1.00 100.00 296 GLY A C 1
ATOM 2227 O O . GLY A 1 296 ? 21.166 25.334 14.648 1.00 52.94 296 GLY A O 1
ATOM 2228 N N . VAL A 1 297 ? 20.311 25.597 12.570 1.00 84.98 297 VAL A N 1
ATOM 2229 C CA . VAL A 1 297 ? 19.289 26.579 12.959 1.00 100.00 297 VAL A CA 1
ATOM 2230 C C . VAL A 1 297 ? 18.220 25.844 13.860 1.00 35.36 297 VAL A C 1
ATOM 2231 O O . VAL A 1 297 ? 17.788 24.738 13.543 1.00 78.72 297 VAL A O 1
ATOM 2235 N N . PRO A 1 298 ? 17.906 26.420 15.036 1.00 100.00 298 PRO A N 1
ATOM 2236 C CA . PRO A 1 298 ? 16.950 25.794 15.986 1.00 74.32 298 PRO A CA 1
ATOM 2237 C C . PRO A 1 298 ? 15.562 26.309 15.799 1.00 100.00 298 PRO A C 1
ATOM 2238 O O . PRO A 1 298 ? 15.317 27.225 14.991 1.00 44.11 298 PRO A O 1
ATOM 2242 N N . ASN A 1 299 ? 14.667 25.809 16.629 1.00 31.28 299 ASN A N 1
ATOM 2243 C CA . ASN A 1 299 ? 13.254 26.143 16.490 1.00 48.68 299 ASN A CA 1
ATOM 2244 C C . ASN A 1 299 ? 12.864 26.041 15.045 1.00 47.52 299 ASN A C 1
ATOM 2245 O O . ASN A 1 299 ? 12.396 26.989 14.454 1.00 27.22 299 ASN A O 1
ATOM 2250 N N . MET A 1 300 ? 13.075 24.880 14.477 1.00 24.08 300 MET A N 1
ATOM 2251 C CA . MET A 1 300 ? 12.719 24.636 13.112 1.00 18.16 300 MET A CA 1
ATOM 2252 C C . MET A 1 300 ? 11.267 24.936 12.836 1.00 17.99 300 MET A C 1
ATOM 2253 O O . MET A 1 300 ? 10.947 25.516 11.816 1.00 20.96 300 MET A O 1
ATOM 2258 N N . PRO A 1 301 ? 10.370 24.560 13.754 1.00 26.48 301 PRO A N 1
ATOM 2259 C CA . PRO A 1 301 ? 8.945 24.792 13.525 1.00 17.66 301 PRO A CA 1
ATOM 2260 C C . PRO A 1 301 ? 8.562 26.244 13.218 1.00 28.19 301 PRO A C 1
ATOM 2261 O O . PRO A 1 301 ? 7.459 26.517 12.739 1.00 25.76 301 PRO A O 1
ATOM 2265 N N . GLY A 1 302 ? 9.467 27.180 13.477 1.00 25.31 302 GLY A N 1
ATOM 2266 C CA . GLY A 1 302 ? 9.151 28.602 13.226 1.00 20.48 302 GLY A CA 1
ATOM 2267 C C . GLY A 1 302 ? 9.006 28.943 11.729 1.00 21.44 302 GLY A C 1
ATOM 2268 O O . GLY A 1 302 ? 8.540 30.014 11.376 1.00 25.60 302 GLY A O 1
ATOM 2269 N N . ALA A 1 303 ? 9.462 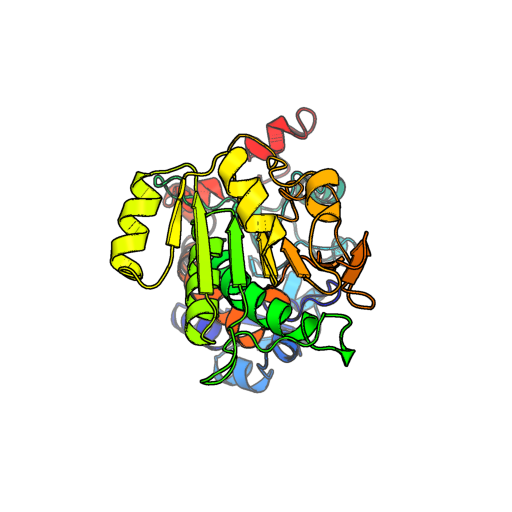28.031 10.861 1.00 20.75 303 ALA A N 1
ATOM 2270 C CA . ALA A 1 303 ? 9.409 28.233 9.411 1.00 21.48 303 ALA A CA 1
ATOM 2271 C C . ALA A 1 303 ? 7.983 28.044 8.877 1.00 15.52 303 ALA A C 1
ATOM 2272 O O . ALA A 1 303 ? 7.637 28.573 7.794 1.00 23.70 303 ALA A O 1
ATOM 2274 N N . VAL A 1 304 ? 7.148 27.340 9.658 1.00 15.82 304 VAL A N 1
ATOM 2275 C CA . VAL A 1 304 ? 5.750 27.140 9.246 1.00 17.00 304 VAL A CA 1
ATOM 2276 C C . VAL A 1 304 ? 4.760 27.604 10.350 1.00 13.90 304 VAL A C 1
ATOM 2277 O O . VAL A 1 304 ? 4.022 26.805 10.933 1.00 18.46 304 VAL A O 1
ATOM 2281 N N . PRO A 1 305 ? 4.754 28.901 10.627 1.00 21.81 305 PRO A N 1
ATOM 2282 C CA . PRO A 1 305 ? 3.951 29.421 11.707 1.00 16.89 305 PRO A CA 1
ATOM 2283 C C . PRO A 1 305 ? 2.474 29.134 11.596 1.00 22.69 305 PRO A C 1
ATOM 2284 O O . PRO A 1 305 ? 1.794 29.024 12.608 1.00 20.30 305 PRO A O 1
ATOM 2288 N N . TRP A 1 306 ? 1.950 29.042 10.383 1.00 19.87 306 TRP A N 1
ATOM 2289 C CA . TRP A 1 306 ? 0.515 28.799 10.241 1.00 22.33 306 TRP A CA 1
ATOM 2290 C C . TRP A 1 306 ? 0.204 27.391 10.747 1.00 20.81 306 TRP A C 1
ATOM 2291 O O . TRP A 1 306 ? -0.631 27.194 11.654 1.00 18.20 306 TRP A O 1
ATOM 2302 N N . THR A 1 307 ? 0.940 26.421 10.224 1.00 13.56 307 THR A N 1
ATOM 2303 C CA . THR A 1 307 ? 0.761 25.052 10.681 1.00 18.66 307 THR A CA 1
ATOM 2304 C C . THR A 1 307 ? 1.140 24.924 12.192 1.00 26.54 307 THR A C 1
ATOM 2305 O O . THR A 1 307 ? 0.411 24.310 12.972 1.00 21.05 307 THR A O 1
ATOM 2309 N N . ALA A 1 308 ? 2.288 25.482 12.578 1.00 19.53 308 ALA A N 1
ATOM 2310 C CA . ALA A 1 308 ? 2.772 25.357 13.965 1.00 21.38 308 ALA A CA 1
ATOM 2311 C C . ALA A 1 308 ? 1.891 25.975 15.030 1.00 18.60 308 ALA A C 1
ATOM 2312 O O . ALA A 1 308 ? 1.763 25.412 16.136 1.00 21.55 308 ALA A O 1
ATOM 2314 N N . THR A 1 309 ? 1.268 27.117 14.722 1.00 19.29 309 THR A N 1
ATOM 2315 C CA . THR A 1 309 ? 0.340 27.763 15.682 1.00 16.68 309 THR A CA 1
ATOM 2316 C C . THR A 1 309 ? -0.864 26.854 16.013 1.00 28.14 309 THR A C 1
ATOM 2317 O O . THR A 1 309 ? -1.209 26.624 17.188 1.00 17.24 309 THR A O 1
ATOM 2321 N N . GLN A 1 310 ? -1.476 26.287 14.979 1.00 20.65 310 GLN A N 1
ATOM 2322 C CA . GLN A 1 310 ? -2.602 25.408 15.195 1.00 17.97 310 GLN A CA 1
ATOM 2323 C C . GLN A 1 310 ? -2.240 24.136 15.920 1.00 10.73 310 GLN A C 1
ATOM 2324 O O . GLN A 1 310 ? -2.997 23.677 16.792 1.00 16.37 310 GLN A O 1
ATOM 2330 N N . ALA A 1 311 ? -1.091 23.544 15.563 1.00 15.46 311 ALA A N 1
ATOM 2331 C CA . ALA A 1 311 ? -0.670 22.293 16.224 1.00 16.18 311 ALA A CA 1
ATOM 2332 C C . ALA A 1 311 ? -0.479 22.519 17.720 1.00 24.53 311 ALA A C 1
ATOM 2333 O O . ALA A 1 311 ? -0.779 21.660 18.529 1.00 25.92 311 ALA A O 1
ATOM 2335 N N . LEU A 1 312 ? 0.074 23.664 18.080 1.00 20.28 312 LEU A N 1
ATOM 2336 C CA . LEU A 1 312 ? 0.324 23.945 19.471 1.00 19.15 312 LEU A CA 1
ATOM 2337 C C . LEU A 1 312 ? -1.002 24.161 20.181 1.00 13.53 312 LEU A C 1
ATOM 2338 O O . LEU A 1 312 ? -1.286 23.517 21.216 1.00 23.78 312 LEU A O 1
ATOM 2343 N N . ASN A 1 313 ? -1.862 24.974 19.568 1.00 19.98 313 ASN A N 1
ATOM 2344 C CA . ASN A 1 313 ? -3.172 25.266 20.146 1.00 17.81 313 ASN A CA 1
ATOM 2345 C C . ASN A 1 313 ? -3.992 24.021 20.357 1.00 30.06 313 ASN A C 1
ATOM 2346 O O . ASN A 1 313 ? -4.693 23.918 21.334 1.00 25.23 313 ASN A O 1
ATOM 2351 N N . ASN A 1 314 ? -3.913 23.071 19.436 1.00 19.06 314 ASN A N 1
ATOM 2352 C CA . ASN A 1 314 ? -4.739 21.894 19.571 1.00 18.71 314 ASN A CA 1
ATOM 2353 C C . ASN A 1 314 ? -4.422 21.225 20.838 1.00 24.48 314 ASN A C 1
ATOM 2354 O O . ASN A 1 314 ? -5.295 20.580 21.455 1.00 25.56 314 ASN A O 1
ATOM 2359 N N . SER A 1 315 ? -3.168 21.340 21.240 1.00 20.81 315 SER A N 1
ATOM 2360 C CA . SER A 1 315 ? -2.723 20.720 22.496 1.00 23.72 315 SER A CA 1
ATOM 2361 C C . SER A 1 315 ? -2.856 21.621 23.741 1.00 17.91 315 SER A C 1
ATOM 2362 O O . SER A 1 315 ? -3.160 21.138 24.818 1.00 26.77 315 SER A O 1
ATOM 2365 N N . THR A 1 316 ? -2.579 22.907 23.610 1.00 21.17 316 THR A N 1
ATOM 2366 C CA . THR A 1 316 ? -2.650 23.782 24.801 1.00 24.14 316 THR A CA 1
ATOM 2367 C C . THR A 1 316 ? -4.088 24.142 25.210 1.00 43.70 316 THR A C 1
ATOM 2368 O O . THR A 1 316 ? -4.409 24.321 26.391 1.00 28.97 316 THR A O 1
ATOM 2372 N N . LEU A 1 317 ? -4.935 24.277 24.225 1.00 24.97 317 LEU A N 1
ATOM 2373 C CA . LEU A 1 317 ? -6.293 24.699 24.450 1.00 26.79 317 LEU A CA 1
ATOM 2374 C C . LEU A 1 317 ? -7.035 24.141 25.651 1.00 26.25 317 LEU A C 1
ATOM 2375 O O . LEU A 1 317 ? -7.646 24.884 26.383 1.00 26.94 317 LEU A O 1
ATOM 2380 N N . PRO A 1 318 ? -7.082 22.841 25.810 1.00 23.87 318 PRO A N 1
ATOM 2381 C CA . PRO A 1 318 ? -7.825 22.319 26.927 1.00 25.96 318 PRO A CA 1
ATOM 2382 C C . PRO A 1 318 ? -7.239 22.843 28.242 1.00 37.00 318 PRO A C 1
ATOM 2383 O O . PRO A 1 318 ? -7.958 23.043 29.205 1.00 24.25 318 PRO A O 1
ATOM 2387 N N . TYR A 1 319 ? -5.946 23.125 28.257 1.00 22.94 319 TYR A N 1
ATOM 2388 C CA . TYR A 1 319 ? -5.333 23.636 29.455 1.00 25.74 319 TYR A CA 1
ATOM 2389 C C . TYR A 1 319 ? -5.649 25.074 29.623 1.00 28.59 319 TYR A C 1
ATOM 2390 O O . TYR A 1 319 ? -5.877 25.537 30.730 1.00 30.60 319 TYR A O 1
ATOM 2399 N N . VAL A 1 320 ? -5.710 25.794 28.519 1.00 25.48 320 VAL A N 1
ATOM 2400 C CA . VAL A 1 320 ? -6.056 27.209 28.593 1.00 18.75 320 VAL A CA 1
ATOM 2401 C C . VAL A 1 320 ? -7.476 27.335 29.158 1.00 31.01 320 VAL A C 1
ATOM 2402 O O . VAL A 1 320 ? -7.737 28.119 30.041 1.00 37.43 320 VAL A O 1
ATOM 2406 N N . VAL A 1 321 ? -8.365 26.493 28.698 1.00 37.75 321 VAL A N 1
ATOM 2407 C CA . VAL A 1 321 ? -9.737 26.537 29.155 1.00 37.46 321 VAL A CA 1
ATOM 2408 C C . VAL A 1 321 ? -9.896 26.220 30.643 1.00 28.43 321 VAL A C 1
ATOM 2409 O O . VAL A 1 321 ? -10.617 26.905 31.354 1.00 33.96 321 VAL A O 1
ATOM 2413 N N . LYS A 1 322 ? -9.221 25.172 31.095 1.00 28.19 322 LYS A N 1
ATOM 2414 C CA . LYS A 1 322 ? -9.224 24.783 32.498 1.00 27.51 322 LYS A CA 1
ATOM 2415 C C . LYS A 1 322 ? -8.742 25.958 33.374 1.00 70.48 322 LYS A C 1
ATOM 2416 O O . LYS A 1 322 ? -9.240 26.166 34.465 1.00 44.50 322 LYS A O 1
ATOM 2422 N N . LEU A 1 323 ? -7.708 26.658 32.926 1.00 40.83 323 LEU A N 1
ATOM 2423 C CA . LEU A 1 323 ? -7.147 27.762 33.702 1.00 34.57 323 LEU A CA 1
ATOM 2424 C C . LEU A 1 323 ? -8.092 28.923 33.761 1.00 38.96 323 LEU A C 1
ATOM 2425 O O . LEU A 1 323 ? -8.251 29.542 34.791 1.00 51.02 323 LEU A O 1
ATOM 2430 N N . ALA A 1 324 ? -8.726 29.214 32.637 1.00 34.32 324 ALA A N 1
ATOM 2431 C CA . ALA A 1 324 ? -9.665 30.296 32.583 1.00 30.12 324 ALA A CA 1
ATOM 2432 C C . ALA A 1 324 ? -10.871 29.975 33.461 1.00 47.07 324 ALA A C 1
ATOM 2433 O O . ALA A 1 324 ? -11.431 30.839 34.112 1.00 45.76 324 ALA A O 1
ATOM 2435 N N . ASN A 1 325 ? -11.242 28.721 33.515 1.00 40.43 325 ASN A N 1
ATOM 2436 C CA . ASN A 1 325 ? -12.387 28.346 34.321 1.00 52.59 325 ASN A CA 1
ATOM 2437 C C . ASN A 1 325 ? -12.113 28.312 35.809 1.00 47.57 325 ASN A C 1
ATOM 2438 O O . ASN A 1 325 ? -12.844 28.906 36.582 1.00 72.73 325 ASN A O 1
ATOM 2443 N N . GLN A 1 326 ? -11.111 27.534 36.200 1.00 42.93 326 GLN A N 1
ATOM 2444 C CA . GLN A 1 326 ? -10.798 27.309 37.611 1.00 45.46 326 GLN A CA 1
ATOM 2445 C C . GLN A 1 326 ? -9.662 28.153 38.132 1.00 42.18 326 GLN A C 1
ATOM 2446 O O . GLN A 1 326 ? -9.290 28.044 39.302 1.00 61.13 326 GLN A O 1
ATOM 2452 N N . GLY A 1 327 ? -9.075 28.961 37.265 1.00 55.17 327 GLY A N 1
ATOM 2453 C CA . GLY A 1 327 ? -7.947 29.782 37.674 1.00 50.94 327 GLY A CA 1
ATOM 2454 C C . GLY A 1 327 ? -6.904 28.899 38.372 1.00 38.92 327 GLY A C 1
ATOM 2455 O O . GLY A 1 327 ? -6.607 27.794 37.923 1.00 48.49 327 GLY A O 1
ATOM 2456 N N . LEU A 1 328 ? -6.397 29.366 39.497 1.00 43.90 328 LEU A N 1
ATOM 2457 C CA . LEU A 1 328 ? -5.358 28.655 40.219 1.00 46.38 328 LEU A CA 1
ATOM 2458 C C . LEU A 1 328 ? -5.716 27.279 40.758 1.00 48.60 328 LEU A C 1
ATOM 2459 O O . LEU A 1 328 ? -4.828 26.467 41.030 1.00 61.91 328 LEU A O 1
ATOM 2464 N N . LYS A 1 329 ? -6.998 27.014 40.930 1.00 40.70 329 LYS A N 1
ATOM 2465 C CA . LYS A 1 329 ? -7.412 25.721 41.481 1.00 53.73 329 LYS A CA 1
ATOM 2466 C C . LYS A 1 329 ? -7.218 24.526 40.498 1.00 54.78 329 LYS A C 1
ATOM 2467 O O . LYS A 1 329 ? -7.207 23.347 40.904 1.00 49.55 329 LYS A O 1
ATOM 2473 N N . ALA A 1 330 ? -7.038 24.848 39.223 1.00 43.00 330 ALA A N 1
ATOM 2474 C CA . ALA A 1 330 ? -6.804 23.836 38.198 1.00 44.11 330 ALA A CA 1
ATOM 2475 C C . ALA A 1 330 ? -5.527 23.037 38.495 1.00 38.14 330 ALA A C 1
ATOM 2476 O O . ALA A 1 330 ? -5.490 21.834 38.289 1.00 50.07 330 ALA A O 1
ATOM 2478 N N . LEU A 1 331 ? -4.518 23.704 39.042 1.00 33.54 331 LEU A N 1
ATOM 2479 C CA . LEU A 1 331 ? -3.255 23.051 39.360 1.00 62.46 331 LEU A CA 1
ATOM 2480 C C . LEU A 1 331 ? -3.453 22.018 40.449 1.00 71.97 331 LEU A C 1
ATOM 2481 O O . LEU A 1 331 ? -2.650 21.093 40.613 1.00 100.00 331 LEU A O 1
ATOM 2486 N N . GLU A 1 332 ? -4.554 22.175 41.175 1.00 55.41 332 GLU A N 1
ATOM 2487 C CA . GLU A 1 332 ? -4.913 21.285 42.274 1.00 65.46 332 GLU A CA 1
ATOM 2488 C C . GLU A 1 332 ? -5.836 20.182 41.821 1.00 47.26 332 GLU A C 1
ATOM 2489 O O . GLU A 1 332 ? -6.083 19.228 42.548 1.00 78.86 332 GLU A O 1
ATOM 2495 N N . THR A 1 333 ? -6.310 20.304 40.593 1.00 79.72 333 THR A N 1
ATOM 2496 C CA . THR A 1 333 ? -7.165 19.296 39.983 1.00 79.15 333 THR A CA 1
ATOM 2497 C C . THR A 1 333 ? -6.360 18.577 38.903 1.00 100.00 333 THR A C 1
ATOM 2498 O O . THR A 1 333 ? -6.532 17.360 38.682 1.00 71.53 333 THR A O 1
ATOM 2502 N N . ASP A 1 334 ? -5.469 19.337 38.247 1.00 69.46 334 ASP A N 1
ATOM 2503 C CA . ASP A 1 334 ? -4.632 18.810 37.166 1.00 64.60 334 ASP A CA 1
ATOM 2504 C C . ASP A 1 334 ? -3.202 18.614 37.567 1.00 33.03 334 ASP A C 1
ATOM 2505 O O . ASP A 1 334 ? -2.479 19.577 37.818 1.00 38.60 334 ASP A O 1
ATOM 2510 N N . ASP A 1 335 ? -2.783 17.352 37.616 1.00 37.31 335 ASP A N 1
ATOM 2511 C CA . ASP A 1 335 ? -1.434 17.000 37.991 1.00 49.88 335 ASP A CA 1
ATOM 2512 C C . ASP A 1 335 ? -0.435 17.439 36.958 1.00 72.16 335 ASP A C 1
ATOM 2513 O O . ASP A 1 335 ? 0.667 17.833 37.302 1.00 52.79 335 ASP A O 1
ATOM 2518 N N . ALA A 1 336 ? -0.829 17.360 35.680 1.00 37.30 336 ALA A N 1
ATOM 2519 C CA . ALA A 1 336 ? 0.054 17.740 34.558 1.00 50.66 336 ALA A CA 1
ATOM 2520 C C . ALA A 1 336 ? 0.293 19.232 34.596 1.00 37.48 336 ALA A C 1
ATOM 2521 O O . ALA A 1 336 ? 1.419 19.702 34.422 1.00 39.19 336 ALA A O 1
ATOM 2523 N N . LEU A 1 337 ? -0.769 19.969 34.890 1.00 34.15 337 LEU A N 1
ATOM 2524 C CA . LEU A 1 337 ? -0.724 21.415 35.030 1.00 39.47 337 LEU A CA 1
ATOM 2525 C C . LEU A 1 337 ? 0.112 21.794 36.240 1.00 29.91 337 LEU A C 1
ATOM 2526 O O . LEU A 1 337 ? 0.903 22.727 36.205 1.00 44.46 337 LEU A O 1
ATOM 2531 N N . ALA A 1 338 ? -0.111 21.081 37.329 1.00 44.42 338 ALA A N 1
ATOM 2532 C CA . ALA A 1 338 ? 0.629 21.293 38.549 1.00 42.47 338 ALA A CA 1
ATOM 2533 C C . ALA A 1 338 ? 2.139 21.148 38.254 1.00 44.68 338 ALA A C 1
ATOM 2534 O O . ALA A 1 338 ? 2.967 21.843 38.850 1.00 47.21 338 ALA A O 1
ATOM 2536 N N . LYS A 1 339 ? 2.479 20.272 37.303 1.00 43.91 339 LYS A N 1
ATOM 2537 C CA . LYS A 1 339 ? 3.883 20.033 36.917 1.00 32.87 339 LYS A CA 1
ATOM 2538 C C . LYS A 1 339 ? 4.447 21.126 36.006 1.00 39.03 339 LYS A C 1
ATOM 2539 O O . LYS A 1 339 ? 5.668 21.321 35.927 1.00 43.76 339 LYS A O 1
ATOM 2545 N N . GLY A 1 340 ? 3.557 21.870 35.359 1.00 31.04 340 GLY A N 1
ATOM 2546 C CA . GLY A 1 340 ? 3.986 22.955 34.496 1.00 24.76 340 GLY A CA 1
ATOM 2547 C C . GLY A 1 340 ? 4.365 24.163 35.330 1.00 34.97 340 GLY A C 1
ATOM 2548 O O . GLY A 1 340 ? 5.076 25.053 34.859 1.00 28.20 340 GLY A O 1
ATOM 2549 N N . LEU A 1 341 ? 3.877 24.200 36.568 1.00 27.22 341 LEU A N 1
ATOM 2550 C CA . LEU A 1 341 ? 4.144 25.338 37.457 1.00 51.02 341 LEU A CA 1
ATOM 2551 C C . LEU A 1 341 ? 5.626 25.529 37.759 1.00 43.31 341 LEU A C 1
ATOM 2552 O O . LEU A 1 341 ? 6.305 24.630 38.270 1.00 38.58 341 LEU A O 1
ATOM 2557 N N . ASN A 1 342 ? 6.126 26.705 37.450 1.00 37.71 342 ASN A N 1
ATOM 2558 C CA . ASN A 1 342 ? 7.532 26.952 37.627 1.00 39.01 342 ASN A CA 1
ATOM 2559 C C . ASN A 1 342 ? 7.768 27.966 38.720 1.00 53.48 342 ASN A C 1
ATOM 2560 O O . ASN A 1 342 ? 8.633 27.787 39.568 1.00 43.85 342 ASN A O 1
ATOM 2565 N N . VAL A 1 343 ? 6.991 29.042 38.673 1.00 38.55 343 VAL A N 1
ATOM 2566 C CA . VAL A 1 343 ? 7.117 30.169 39.598 1.00 50.91 343 VAL A CA 1
ATOM 2567 C C . VAL A 1 343 ? 5.781 30.641 40.107 1.00 57.23 343 VAL A C 1
ATOM 2568 O O . VAL A 1 343 ? 4.838 30.775 39.347 1.00 41.14 343 VAL A O 1
ATOM 2572 N N . GLN A 1 344 ? 5.733 30.990 41.383 1.00 44.31 344 GLN A N 1
ATOM 2573 C CA . GLN A 1 344 ? 4.515 31.492 41.982 1.00 56.41 344 GLN A CA 1
ATOM 2574 C C . GLN A 1 344 ? 4.817 32.289 43.230 1.00 100.00 344 GLN A C 1
ATOM 2575 O O . GLN A 1 344 ? 5.551 31.835 44.107 1.00 44.38 344 GLN A O 1
ATOM 2581 N N . ALA A 1 345 ? 4.257 33.486 43.303 1.00 43.04 345 ALA A N 1
ATOM 2582 C CA . ALA A 1 345 ? 4.434 34.347 44.456 1.00 71.69 345 ALA A CA 1
ATOM 2583 C C . ALA A 1 345 ? 5.872 34.464 44.907 1.00 37.11 345 ALA A C 1
ATOM 2584 O O . ALA A 1 345 ? 6.180 34.207 46.056 1.00 51.43 345 ALA A O 1
ATOM 2586 N N . HIS A 1 346 ? 6.759 34.805 43.992 1.00 54.52 346 HIS A N 1
ATOM 2587 C CA . HIS A 1 346 ? 8.137 35.004 44.351 1.00 47.62 346 HIS A CA 1
ATOM 2588 C C . HIS A 1 346 ? 8.946 33.771 44.667 1.00 41.92 346 HIS A C 1
ATOM 2589 O O . HIS A 1 346 ? 10.143 33.878 44.948 1.00 79.76 346 HIS A O 1
ATOM 2596 N N . ARG A 1 347 ? 8.325 32.601 44.614 1.00 44.96 347 ARG A N 1
ATOM 2597 C CA . ARG A 1 347 ? 9.056 31.371 44.909 1.00 53.03 347 ARG A CA 1
ATOM 2598 C C . ARG A 1 347 ? 9.291 30.540 43.695 1.00 65.33 347 ARG A C 1
ATOM 2599 O O . ARG A 1 347 ? 8.428 30.458 42.833 1.00 47.75 347 ARG A O 1
ATOM 2607 N N . LEU A 1 348 ? 10.477 29.937 43.621 1.00 48.61 348 LEU A N 1
ATOM 2608 C CA . LEU A 1 348 ? 10.829 29.043 42.528 1.00 36.80 348 LEU A CA 1
ATOM 2609 C C . LEU A 1 348 ? 10.336 27.658 42.955 1.00 52.90 348 LEU A C 1
ATOM 2610 O O . LEU A 1 348 ? 10.811 27.103 43.937 1.00 50.89 348 LEU A O 1
ATOM 2615 N N . VAL A 1 349 ? 9.324 27.158 42.254 1.00 40.17 349 VAL A N 1
ATOM 2616 C CA . VAL A 1 349 ? 8.661 25.902 42.608 1.00 42.16 349 VAL A CA 1
ATOM 2617 C C . VAL A 1 349 ? 9.110 24.663 41.853 1.00 46.57 349 VAL A C 1
ATOM 2618 O O . VAL A 1 349 ? 8.989 23.538 42.353 1.00 39.47 349 VAL A O 1
ATOM 2622 N N . HIS A 1 350 ? 9.565 24.844 40.627 1.00 36.88 350 HIS A N 1
ATOM 2623 C CA . HIS A 1 350 ? 9.955 23.697 39.859 1.00 47.94 350 HIS A CA 1
ATOM 2624 C C . HIS A 1 350 ? 11.269 23.056 40.274 1.00 34.87 350 HIS A C 1
ATOM 2625 O O . HIS A 1 350 ? 12.332 23.610 40.048 1.00 44.68 350 HIS A O 1
ATOM 2632 N N . PRO A 1 351 ? 11.176 21.853 40.826 1.00 55.92 351 PRO A N 1
ATOM 2633 C CA . PRO A 1 351 ? 12.334 21.115 41.300 1.00 38.61 351 PRO A CA 1
ATOM 2634 C C . PRO A 1 351 ? 13.496 21.077 40.333 1.00 46.19 351 PRO A C 1
ATOM 2635 O O . PRO A 1 351 ? 14.653 21.096 40.744 1.00 57.46 351 PRO A O 1
ATOM 2639 N N . ALA A 1 352 ? 13.197 21.004 39.047 1.00 39.76 352 ALA A N 1
ATOM 2640 C CA . ALA A 1 352 ? 14.245 20.917 38.050 1.00 37.35 352 ALA A CA 1
ATOM 2641 C C . ALA A 1 352 ? 15.008 22.212 37.929 1.00 49.94 352 ALA A C 1
ATOM 2642 O O . ALA A 1 352 ? 16.226 22.215 37.724 1.00 83.90 352 ALA A O 1
ATOM 2644 N N . VAL A 1 353 ? 14.283 23.318 38.012 1.00 50.75 353 VAL A N 1
ATOM 2645 C CA . VAL A 1 353 ? 14.881 24.627 37.893 1.00 45.70 353 VAL A CA 1
ATOM 2646 C C . VAL A 1 353 ? 15.600 24.976 39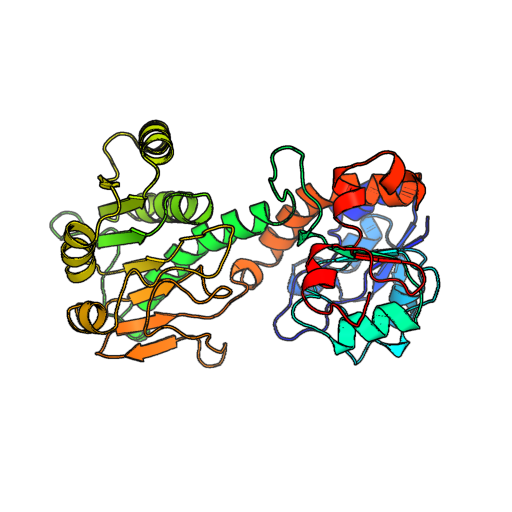.208 1.00 57.96 353 VAL A C 1
ATOM 2647 O O . VAL A 1 353 ? 16.586 25.729 39.225 1.00 39.65 353 VAL A O 1
ATOM 2651 N N . GLN A 1 354 ? 15.131 24.354 40.292 1.00 44.65 354 GLN A N 1
ATOM 2652 C CA . GLN A 1 354 ? 15.726 24.518 41.610 1.00 47.33 354 GLN A CA 1
ATOM 2653 C C . GLN A 1 354 ? 17.123 23.898 41.600 1.00 34.66 354 GLN A C 1
ATOM 2654 O O . GLN A 1 354 ? 18.110 24.574 41.868 1.00 65.95 354 GLN A O 1
ATOM 2660 N N . GLN A 1 355 ? 17.214 22.634 41.219 1.00 42.67 355 GLN A N 1
ATOM 2661 C CA . GLN A 1 355 ? 18.510 21.999 41.150 1.00 51.59 355 GLN A CA 1
ATOM 2662 C C . GLN A 1 355 ? 19.526 22.751 40.223 1.00 65.20 355 GLN A C 1
ATOM 2663 O O . GLN A 1 355 ? 20.733 22.510 40.293 1.00 100.00 355 GLN A O 1
ATOM 2669 N N . VAL A 1 356 ? 19.039 23.704 39.430 1.00 50.92 356 VAL A N 1
ATOM 2670 C CA . VAL A 1 356 ? 19.914 24.486 38.544 1.00 39.80 356 VAL A CA 1
ATOM 2671 C C . VAL A 1 356 ? 20.295 25.831 39.172 1.00 87.79 356 VAL A C 1
ATOM 2672 O O . VAL A 1 356 ? 21.412 26.321 38.978 1.00 63.09 356 VAL A O 1
ATOM 2676 N N . PHE A 1 357 ? 19.354 26.420 39.919 1.00 33.33 357 PHE A N 1
ATOM 2677 C CA . PHE A 1 357 ? 19.595 27.674 40.620 1.00 33.79 357 PHE A CA 1
ATOM 2678 C C . PHE A 1 357 ? 19.354 27.375 42.082 1.00 41.05 357 PHE A C 1
ATOM 2679 O O . PHE A 1 357 ? 18.480 27.983 42.706 1.00 36.99 357 PHE A O 1
ATOM 2687 N N . PRO A 1 358 ? 20.104 26.386 42.612 1.00 61.33 358 PRO A N 1
ATOM 2688 C CA . PRO A 1 358 ? 19.947 25.910 44.004 1.00 100.00 358 PRO A CA 1
ATOM 2689 C C . PRO A 1 358 ? 19.944 27.017 45.046 1.00 47.35 358 PRO A C 1
ATOM 2690 O O . PRO A 1 358 ? 19.516 26.818 46.206 1.00 62.76 358 PRO A O 1
ATOM 2694 N N . ASP A 1 359 ? 20.383 28.190 44.622 1.00 46.01 359 ASP A N 1
ATOM 2695 C CA . ASP A 1 359 ? 20.444 29.348 45.489 1.00 42.39 359 ASP A CA 1
ATOM 2696 C C . ASP A 1 359 ? 19.311 30.275 45.247 1.00 98.44 359 ASP A C 1
ATOM 2697 O O . ASP A 1 359 ? 19.267 31.368 45.816 1.00 75.79 359 ASP A O 1
ATOM 2702 N N . LEU A 1 360 ? 18.427 29.892 44.342 1.00 76.19 360 LEU A N 1
ATOM 2703 C CA . LEU A 1 360 ? 17.293 30.720 44.013 1.00 51.06 360 LEU A CA 1
ATOM 2704 C C . LEU A 1 360 ? 16.075 30.187 44.744 1.00 55.68 360 LEU A C 1
ATOM 2705 O O . LEU A 1 360 ? 15.068 30.894 44.944 1.00 66.31 360 LEU A O 1
ATOM 2710 N N . ALA A 1 361 ? 16.208 28.940 45.186 1.00 59.44 361 ALA A N 1
ATOM 2711 C CA . ALA A 1 361 ? 15.163 28.230 45.919 1.00 100.00 361 ALA A CA 1
ATOM 2712 C C . ALA A 1 361 ? 15.140 28.601 47.419 1.00 100.00 361 ALA A C 1
ATOM 2713 O O . ALA A 1 361 ? 15.026 29.815 47.764 1.00 100.00 361 ALA A O 1
#

B-factor: mean 40.14, std 23.82, range [8.07, 100.0]